Protein AF-A0A4S4N5H1-F1 (afdb_monomer)

Nearest PDB structures (foldseek):
  8h6j-assembly1_4B  TM=5.501E-01  e=6.937E-06  Homo sapiens
  8r0a-assembly1_J  TM=5.329E-01  e=1.730E-05  Homo sapiens
  8h6l-assembly1_4B  TM=4.792E-01  e=1.160E-05  Homo sapiens
  2pc6-assembly2_D  TM=4.370E-01  e=4.498E-01  Nitrosomonas europaea ATCC 19718
  2pc6-assembly1_A  TM=3.946E-01  e=5.042E-01  Nitrosomonas europaea ATCC 19718

Secondary structure (DSSP, 8-state):
---------SSS---------S----SS------HHHHHHHHHHHHHHHHHHHHHHHHHHHHHHHHHHHHHPPTTEEEEESS-SHHHHHHHHHHHHTTS--TTTTTT---SS-EEEEEEETT-SEEEEEEE-TTTTSTTHHHHHHH-GGGTEEEEETT--HHHHHHHHHHHHHHHHHSTT-SSHHHHHHHHHHHHHHHHHHHHHHHHGGGS-------------EEEEEEEES-B--HHHHHHHHHHHHHTT-EEEEE-BSSEEEEEEEEHHHHHHHHHHHHHS--SS-EEEEEEEPPTT-----TTTTTTTT--EEESSHHHHHHHHHHTT-THHHHTTTTT-S--

Sequence (347 aa):
MWKLSIGRLDDWTMVIGCDWPRTCSVAGGTINFSRSRVHAQMTALLSTFMSSLCADNITRQLEELTLLKCSLLHGEELSFIPPSNDSERWQTLLDAYPGEPSHSSHLGYPESAAKVQVKSSGIPLRFEVQIPSDYGAPGTVAAWSEEPAAMVAVRGDQISRADQERWQRVVRECAAEVVDSEYPVYELMSSLLLRLHEAETTLTSMTEQEDMSISSPNPAHSESIYHALLTSHHLVSPSKRRNLQSWSSQLSISGFAKVGYPGIIYCEGLQRNVEEFVANIKAMQWLALKVRFVEPLPSGGVVGGPAEDKDRKRWTEFEKVGEVVQEMKKLRRDNYVVEMGIGSAGT

Structure (mmCIF, N/CA/C/O backbone):
data_AF-A0A4S4N5H1-F1
#
_entry.id   AF-A0A4S4N5H1-F1
#
loop_
_atom_site.group_PDB
_atom_site.id
_atom_site.type_symbol
_atom_site.label_atom_id
_atom_site.label_alt_id
_atom_site.label_comp_id
_atom_site.label_asym_id
_atom_site.label_entity_id
_atom_site.label_seq_id
_atom_site.pdbx_PDB_ins_code
_atom_site.Cartn_x
_atom_site.Cartn_y
_atom_site.Cartn_z
_atom_site.occupancy
_atom_site.B_iso_or_equiv
_atom_site.auth_seq_id
_atom_site.auth_comp_id
_atom_site.auth_asym_id
_atom_site.auth_atom_id
_atom_site.pdbx_PDB_model_num
ATOM 1 N N . MET A 1 1 ? 8.761 17.825 -44.039 1.00 26.81 1 MET A N 1
ATOM 2 C CA . MET A 1 1 ? 7.665 16.865 -43.795 1.00 26.81 1 MET A CA 1
ATOM 3 C C . MET A 1 1 ? 8.254 15.480 -44.009 1.00 26.81 1 MET A C 1
ATOM 5 O O . MET A 1 1 ? 8.476 15.094 -45.146 1.00 26.81 1 MET A O 1
ATOM 9 N N . TRP A 1 2 ? 8.668 14.817 -42.930 1.00 29.52 2 TRP A N 1
ATOM 10 C CA . TRP A 1 2 ? 9.374 13.535 -42.991 1.00 29.52 2 TRP A CA 1
ATOM 11 C C . TRP A 1 2 ? 8.342 12.408 -42.899 1.00 29.52 2 TRP A C 1
ATOM 13 O O . TRP A 1 2 ? 7.541 12.401 -41.968 1.00 29.52 2 TRP A O 1
ATOM 23 N N . LYS A 1 3 ? 8.324 11.491 -43.871 1.00 22.91 3 LYS A N 1
ATOM 24 C CA . LYS A 1 3 ? 7.533 10.255 -43.801 1.00 22.91 3 LYS A CA 1
ATOM 25 C C . LYS A 1 3 ? 8.453 9.129 -43.338 1.00 22.91 3 LYS A C 1
ATOM 27 O O . LYS A 1 3 ? 9.332 8.718 -44.087 1.00 22.91 3 LYS A O 1
ATOM 32 N N . LEU A 1 4 ? 8.243 8.654 -42.113 1.00 27.06 4 LEU A N 1
ATOM 33 C CA . LEU A 1 4 ? 8.761 7.369 -41.656 1.00 27.06 4 LEU A CA 1
ATOM 34 C C . LEU A 1 4 ? 7.861 6.285 -42.262 1.00 27.06 4 LEU A C 1
ATOM 36 O O . LEU A 1 4 ? 6.651 6.313 -42.042 1.00 27.06 4 LEU A O 1
ATOM 40 N N . SER A 1 5 ? 8.424 5.363 -43.038 1.00 26.47 5 SER A N 1
ATOM 41 C CA . SER A 1 5 ? 7.694 4.185 -43.508 1.00 26.47 5 SER A CA 1
ATOM 42 C C . SER A 1 5 ? 8.293 2.962 -42.825 1.00 26.47 5 SER A C 1
ATOM 44 O O . SER A 1 5 ? 9.451 2.631 -43.060 1.00 26.47 5 SER A O 1
ATOM 46 N N . ILE A 1 6 ? 7.515 2.330 -41.948 1.00 31.45 6 ILE A N 1
ATOM 47 C CA . ILE A 1 6 ? 7.877 1.097 -41.242 1.00 31.45 6 ILE A CA 1
ATOM 48 C C . ILE A 1 6 ? 7.268 -0.060 -42.037 1.00 31.45 6 ILE A C 1
ATOM 50 O O . ILE A 1 6 ? 6.047 -0.176 -42.121 1.00 31.45 6 ILE A O 1
ATOM 54 N N . GLY A 1 7 ? 8.108 -0.886 -42.660 1.00 28.36 7 GLY A N 1
ATOM 55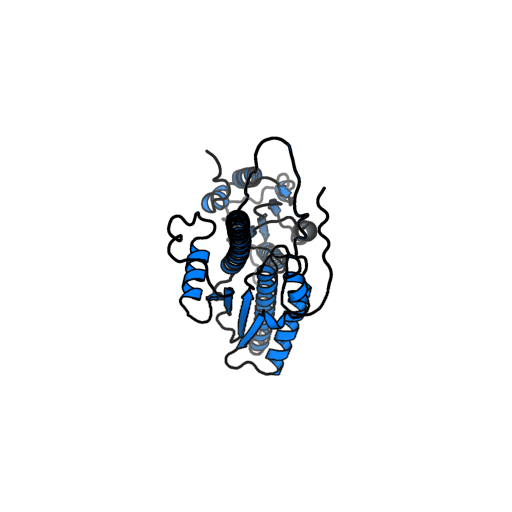 C CA . GLY A 1 7 ? 7.695 -2.152 -43.267 1.00 28.36 7 GLY A CA 1
ATOM 56 C C . GLY A 1 7 ? 7.979 -3.311 -42.313 1.00 28.36 7 GLY A C 1
ATOM 57 O O . GLY A 1 7 ? 9.076 -3.389 -41.769 1.00 28.36 7 GLY A O 1
ATOM 58 N N . ARG A 1 8 ? 6.999 -4.200 -42.106 1.00 36.50 8 ARG A N 1
ATOM 59 C CA . ARG A 1 8 ? 7.196 -5.493 -41.425 1.00 36.50 8 ARG A CA 1
ATOM 60 C C . ARG A 1 8 ? 7.968 -6.448 -42.329 1.00 36.50 8 ARG A C 1
ATOM 62 O O . ARG A 1 8 ? 7.564 -6.596 -43.479 1.00 36.50 8 ARG A O 1
ATOM 69 N N . LEU A 1 9 ? 8.952 -7.158 -41.775 1.00 34.09 9 LEU A N 1
ATOM 70 C CA . LEU A 1 9 ? 9.154 -8.591 -42.014 1.00 34.09 9 LEU A CA 1
ATOM 71 C C . LEU A 1 9 ? 10.178 -9.183 -41.041 1.00 34.09 9 LEU A C 1
ATOM 73 O O . LEU A 1 9 ? 11.047 -8.487 -40.521 1.00 34.09 9 LEU A O 1
ATOM 77 N N . ASP A 1 10 ? 9.968 -10.465 -40.786 1.00 33.88 10 ASP A N 1
ATOM 78 C CA . ASP A 1 10 ? 10.506 -11.288 -39.717 1.00 33.88 10 ASP A CA 1
ATOM 79 C C . ASP A 1 10 ? 11.988 -11.618 -39.932 1.00 33.88 10 ASP A C 1
ATOM 81 O O . ASP A 1 10 ? 12.341 -12.315 -40.874 1.00 33.88 10 ASP A O 1
ATOM 85 N N . ASP A 1 11 ? 12.843 -11.051 -39.087 1.00 30.20 11 ASP A N 1
ATOM 86 C CA . ASP A 1 11 ? 14.086 -11.611 -38.542 1.00 30.20 11 ASP A CA 1
ATOM 87 C C . ASP A 1 11 ? 14.906 -10.456 -37.958 1.00 30.20 11 ASP A C 1
ATOM 89 O O . ASP A 1 11 ? 14.942 -9.345 -38.488 1.00 30.20 11 ASP A O 1
ATOM 93 N N . TRP A 1 12 ? 15.536 -10.706 -36.814 1.00 34.03 12 TRP A N 1
ATOM 94 C CA . TRP A 1 12 ? 16.255 -9.729 -35.999 1.00 34.03 12 TRP A CA 1
ATOM 95 C C . TRP A 1 12 ? 17.441 -9.089 -36.744 1.00 34.03 12 TRP A C 1
ATOM 97 O O . TRP A 1 12 ? 18.588 -9.475 -36.564 1.00 34.03 12 TRP A O 1
ATOM 107 N N . THR A 1 13 ? 17.189 -8.082 -37.580 1.00 26.31 13 THR A N 1
ATOM 108 C CA . THR A 1 13 ? 18.160 -7.054 -37.989 1.00 26.31 13 THR A CA 1
ATOM 109 C C . THR A 1 13 ? 17.416 -5.794 -38.431 1.00 26.31 13 THR A C 1
ATOM 111 O O . THR A 1 13 ? 16.893 -5.695 -39.537 1.00 26.31 13 THR A O 1
ATOM 114 N N . MET A 1 14 ? 17.380 -4.782 -37.562 1.00 26.73 14 MET A N 1
ATOM 115 C CA . MET A 1 14 ? 16.849 -3.460 -37.895 1.00 26.73 14 MET A CA 1
ATOM 116 C C . MET A 1 14 ? 17.844 -2.729 -38.810 1.00 26.73 14 MET A C 1
ATOM 118 O O . MET A 1 14 ? 18.765 -2.055 -38.350 1.00 26.73 14 MET A O 1
ATOM 122 N N . VAL A 1 15 ? 17.683 -2.875 -40.127 1.00 30.06 15 VAL A N 1
ATOM 123 C CA . VAL A 1 15 ? 18.443 -2.098 -41.115 1.00 30.06 15 VAL A CA 1
ATOM 124 C C . VAL A 1 15 ? 17.741 -0.757 -41.326 1.00 30.06 15 VAL A C 1
ATOM 126 O O . VAL A 1 15 ? 16.734 -0.667 -42.024 1.00 30.06 15 VAL A O 1
ATOM 129 N N . ILE A 1 16 ? 18.282 0.313 -40.738 1.00 35.22 16 ILE A N 1
ATOM 130 C CA . ILE A 1 16 ? 17.863 1.685 -41.054 1.00 35.22 16 ILE A CA 1
ATOM 131 C C . ILE A 1 16 ? 18.466 2.060 -42.416 1.00 35.22 16 ILE A C 1
ATOM 133 O O . ILE A 1 16 ? 19.579 2.578 -42.512 1.00 35.22 16 ILE A O 1
ATOM 137 N N . GLY A 1 17 ? 17.742 1.752 -43.491 1.00 31.12 17 GLY A N 1
ATOM 138 C CA . GLY A 1 17 ? 18.077 2.188 -44.843 1.00 31.12 17 GLY A CA 1
ATOM 139 C C . GLY A 1 17 ? 17.635 3.631 -45.079 1.00 31.12 17 GLY A C 1
ATOM 140 O O . GLY A 1 17 ? 16.471 3.880 -45.376 1.00 31.12 17 GLY A O 1
ATOM 141 N N . CYS A 1 18 ? 18.555 4.590 -44.974 1.00 37.41 18 CYS A N 1
ATOM 142 C CA . CYS A 1 18 ? 18.341 5.935 -45.512 1.00 37.41 18 CYS A CA 1
ATOM 143 C C . CYS A 1 18 ? 18.775 5.949 -46.983 1.00 37.41 18 CYS A C 1
ATOM 145 O O . CYS A 1 18 ? 19.975 5.960 -47.267 1.00 37.41 18 CYS A O 1
ATOM 147 N N . ASP A 1 19 ? 17.817 5.967 -47.910 1.00 32.62 19 ASP A N 1
ATOM 148 C CA . ASP A 1 19 ? 18.096 6.239 -49.321 1.00 32.62 19 ASP A CA 1
ATOM 149 C C . ASP A 1 19 ? 18.471 7.720 -49.476 1.00 32.62 19 ASP A C 1
ATOM 151 O O . ASP A 1 19 ? 17.642 8.622 -49.350 1.00 32.62 19 ASP A O 1
ATOM 155 N N . TRP A 1 20 ? 19.761 7.983 -49.693 1.00 40.22 20 TRP A N 1
ATOM 156 C CA . TRP A 1 20 ? 20.267 9.329 -49.954 1.00 40.22 20 TRP A CA 1
ATOM 157 C C . TRP A 1 20 ? 20.252 9.599 -51.462 1.00 40.22 20 TRP A C 1
ATOM 159 O O . TRP A 1 20 ? 20.925 8.870 -52.200 1.00 40.22 20 TRP A O 1
ATOM 169 N N . PRO A 1 21 ? 19.615 10.679 -51.951 1.00 34.16 21 PRO A N 1
ATOM 170 C CA . PRO A 1 21 ? 19.911 11.165 -53.288 1.00 34.16 21 PRO A CA 1
ATOM 171 C C . PRO A 1 21 ? 21.370 11.639 -53.303 1.00 34.16 21 PRO A C 1
ATOM 173 O O . PRO A 1 21 ? 21.768 12.545 -52.566 1.00 34.16 21 PRO A O 1
ATOM 176 N N . ARG A 1 22 ? 22.207 10.992 -54.122 1.00 41.22 22 ARG A N 1
ATOM 177 C CA . ARG A 1 22 ? 23.564 11.475 -54.384 1.00 41.22 22 ARG A CA 1
ATOM 178 C C . ARG A 1 22 ? 23.432 12.814 -55.112 1.00 41.22 22 ARG A C 1
ATOM 180 O O . ARG A 1 22 ? 23.015 12.846 -56.261 1.00 41.22 22 ARG A O 1
ATOM 187 N N . THR A 1 23 ? 23.845 13.882 -54.432 1.00 38.09 23 THR A N 1
ATOM 188 C CA . THR A 1 23 ? 24.024 15.265 -54.914 1.00 38.09 23 THR A CA 1
ATOM 189 C C . THR A 1 23 ? 22.765 16.149 -54.966 1.00 38.09 23 THR A C 1
ATOM 191 O O . THR A 1 23 ? 21.950 16.069 -55.875 1.00 38.09 23 THR A O 1
ATOM 194 N N . CYS A 1 24 ? 22.668 17.078 -54.007 1.00 31.28 24 CYS A N 1
ATOM 195 C CA . CYS A 1 24 ? 22.018 18.376 -54.204 1.00 31.28 24 CYS A CA 1
ATOM 196 C C . CYS A 1 24 ? 23.134 19.397 -54.448 1.00 31.28 24 CYS A C 1
ATOM 198 O O . CYS A 1 24 ? 23.960 19.628 -53.564 1.00 31.28 24 CYS A O 1
ATOM 200 N N . SER A 1 25 ? 23.187 19.976 -55.646 1.00 30.48 25 SER A N 1
ATOM 201 C CA . SER A 1 25 ? 24.075 21.098 -55.947 1.00 30.48 25 SER A CA 1
ATOM 202 C C . SER A 1 25 ? 23.350 22.392 -55.581 1.00 30.48 25 SER A C 1
ATOM 204 O O . SER A 1 25 ? 22.385 22.771 -56.239 1.00 30.48 25 SER A O 1
ATOM 206 N N . VAL A 1 26 ? 23.789 23.048 -54.507 1.00 35.22 26 VAL A N 1
ATOM 207 C CA . VAL A 1 26 ? 23.473 24.456 -54.241 1.00 35.22 26 VAL A CA 1
ATOM 208 C C . VAL A 1 26 ? 24.749 25.238 -54.517 1.00 35.22 26 VAL A C 1
ATOM 210 O O . VAL A 1 26 ? 25.822 24.891 -54.022 1.00 35.22 26 VAL A O 1
ATOM 213 N N . ALA A 1 27 ? 24.638 26.249 -55.374 1.00 38.09 27 ALA A N 1
ATOM 214 C CA . ALA A 1 27 ? 25.744 27.102 -55.772 1.00 38.09 27 ALA A CA 1
ATOM 215 C C . ALA A 1 27 ? 26.371 27.781 -54.542 1.00 38.09 27 ALA A C 1
ATOM 217 O O . ALA A 1 27 ? 25.701 28.528 -53.834 1.00 38.09 27 ALA A O 1
ATOM 218 N N . GLY A 1 28 ? 27.664 27.527 -54.323 1.00 37.91 28 GLY A N 1
ATOM 219 C CA . GLY A 1 28 ? 28.474 28.196 -53.304 1.00 37.91 28 GLY A CA 1
ATOM 220 C C . GLY A 1 28 ? 28.726 27.362 -52.048 1.00 37.91 28 GLY A C 1
ATOM 221 O O . GLY A 1 28 ? 28.148 27.623 -51.001 1.00 37.91 28 GLY A O 1
ATOM 222 N N . GLY A 1 29 ? 29.656 26.406 -52.142 1.00 31.09 29 GLY A N 1
ATOM 223 C CA . GLY A 1 29 ? 30.256 25.729 -50.987 1.00 31.09 29 GLY A CA 1
ATOM 224 C C . GLY A 1 29 ? 29.924 24.241 -50.899 1.00 31.09 29 GLY A C 1
ATOM 225 O O . GLY A 1 29 ? 28.853 23.845 -50.448 1.00 31.09 29 GLY A O 1
ATOM 226 N N . THR A 1 30 ? 30.880 23.395 -51.277 1.00 30.98 30 THR A N 1
ATOM 227 C CA . THR A 1 30 ? 30.815 21.948 -51.043 1.00 30.98 30 THR A CA 1
ATOM 228 C C . THR A 1 30 ? 30.982 21.678 -49.545 1.00 30.98 30 THR A C 1
ATOM 230 O O . THR A 1 30 ? 32.103 21.568 -49.049 1.00 30.98 30 THR A O 1
ATOM 233 N N . ILE A 1 31 ? 29.882 21.584 -48.792 1.00 37.03 31 ILE A N 1
ATOM 234 C CA . ILE A 1 31 ? 29.928 21.093 -47.409 1.00 37.03 31 ILE A CA 1
ATOM 235 C C . ILE A 1 31 ? 30.023 19.566 -47.466 1.00 37.03 31 ILE A C 1
ATOM 237 O O . ILE A 1 31 ? 29.025 18.860 -47.604 1.00 37.03 31 ILE A O 1
ATOM 241 N N . ASN A 1 32 ? 31.247 19.047 -47.368 1.00 37.00 32 ASN A N 1
ATOM 242 C CA . ASN A 1 32 ? 31.494 17.621 -47.177 1.00 37.00 32 ASN A CA 1
ATOM 243 C C . ASN A 1 32 ? 31.031 17.209 -45.769 1.00 37.00 32 ASN A C 1
ATOM 245 O O . ASN A 1 32 ? 31.799 17.272 -44.809 1.00 37.00 32 ASN A O 1
ATOM 249 N N . PHE A 1 33 ? 29.783 16.762 -45.628 1.00 41.41 33 PHE A N 1
ATOM 250 C CA . PHE A 1 33 ? 29.386 15.991 -44.451 1.00 41.41 33 PHE A CA 1
ATOM 251 C C . PHE A 1 33 ? 30.031 14.608 -44.550 1.00 41.41 33 PHE A C 1
ATOM 253 O O . PHE A 1 33 ? 29.605 13.759 -45.334 1.00 41.41 33 PHE A O 1
ATOM 260 N N . SER A 1 34 ? 31.095 14.374 -43.776 1.00 46.66 34 SER A N 1
ATOM 261 C CA . SER A 1 34 ? 31.663 13.032 -43.677 1.00 46.66 34 SER A CA 1
ATOM 262 C C . SER A 1 34 ? 30.606 12.099 -43.077 1.00 46.66 34 SER A C 1
ATOM 264 O O . SER A 1 34 ? 30.017 12.391 -42.032 1.00 46.66 34 SER A O 1
ATOM 266 N N . ARG A 1 35 ? 30.369 10.948 -43.722 1.00 48.19 35 ARG A N 1
ATOM 267 C CA . ARG A 1 35 ? 29.487 9.887 -43.199 1.00 48.19 35 ARG A CA 1
ATOM 268 C C . ARG A 1 35 ? 29.805 9.537 -41.739 1.00 48.19 35 ARG A C 1
ATOM 270 O O . ARG A 1 35 ? 28.887 9.233 -40.987 1.00 48.19 35 ARG A O 1
ATOM 277 N N . SER A 1 36 ? 31.072 9.635 -41.321 1.00 49.94 36 SER A N 1
ATOM 278 C CA . SER A 1 36 ? 31.473 9.347 -39.939 1.00 49.94 36 SER A CA 1
ATOM 279 C C . SER A 1 36 ? 30.964 10.374 -38.926 1.00 49.94 36 SER A C 1
ATOM 281 O O . SER A 1 36 ? 30.644 9.991 -37.806 1.00 49.94 36 SER A O 1
ATOM 283 N N . ARG A 1 37 ? 30.829 11.656 -39.296 1.00 51.56 37 ARG A N 1
ATOM 284 C CA . ARG A 1 37 ? 30.378 12.710 -38.373 1.00 51.56 37 ARG A CA 1
ATOM 285 C C . ARG A 1 37 ? 28.862 12.666 -38.157 1.00 51.56 37 ARG A C 1
ATOM 287 O O . ARG A 1 37 ? 28.413 12.850 -37.032 1.00 51.56 37 ARG A O 1
ATOM 294 N N . VAL A 1 38 ? 28.093 12.342 -39.202 1.00 56.09 38 VAL A N 1
ATOM 295 C CA . VAL A 1 38 ? 26.639 12.104 -39.094 1.00 56.09 38 VAL A CA 1
ATOM 296 C C . VAL A 1 38 ? 26.353 10.815 -38.321 1.00 56.09 38 VAL A C 1
ATOM 298 O O . VAL A 1 38 ? 25.484 10.807 -37.455 1.00 56.09 38 VAL A O 1
ATOM 301 N N . HIS A 1 39 ? 27.123 9.747 -38.567 1.00 53.84 39 HIS A N 1
ATOM 302 C CA . HIS A 1 39 ? 26.991 8.502 -37.810 1.00 53.84 39 HIS A CA 1
ATOM 303 C C . HIS A 1 39 ? 27.333 8.701 -36.326 1.00 53.84 39 HIS A C 1
ATOM 305 O O . HIS A 1 39 ? 26.543 8.315 -35.477 1.00 53.84 39 HIS A O 1
ATOM 311 N N . ALA A 1 40 ? 28.430 9.397 -36.003 1.00 56.44 40 ALA A N 1
ATOM 312 C CA . ALA A 1 40 ? 28.797 9.704 -34.619 1.00 56.44 40 ALA A CA 1
ATOM 313 C C . ALA A 1 40 ? 27.745 10.565 -33.895 1.00 56.44 40 ALA A C 1
ATOM 315 O O . ALA A 1 40 ? 27.456 10.314 -32.728 1.00 56.44 40 ALA A O 1
ATOM 316 N N . GLN A 1 41 ? 27.137 11.545 -34.577 1.00 57.50 41 GLN A N 1
ATOM 317 C CA . GLN A 1 41 ? 26.049 12.346 -34.003 1.00 57.50 41 GLN A CA 1
ATOM 318 C C . GLN A 1 41 ? 24.766 11.534 -33.797 1.00 57.50 41 GLN A C 1
ATOM 320 O O . GLN A 1 41 ? 24.143 11.673 -32.749 1.00 57.50 41 GLN A O 1
ATOM 325 N N . MET A 1 42 ? 24.384 10.660 -34.737 1.00 61.44 42 MET A N 1
ATOM 326 C CA . MET A 1 42 ? 23.245 9.753 -34.536 1.00 61.44 42 MET A CA 1
ATOM 327 C C . MET A 1 42 ? 23.496 8.773 -33.390 1.00 61.44 42 MET A C 1
ATOM 329 O O . MET A 1 42 ? 22.609 8.587 -32.568 1.00 61.44 42 MET A O 1
ATOM 333 N N . THR A 1 43 ? 24.694 8.191 -33.288 1.00 61.62 43 THR A N 1
ATOM 334 C CA . THR A 1 43 ? 25.054 7.292 -32.182 1.00 61.62 43 THR A CA 1
ATOM 335 C C . THR A 1 43 ? 25.024 8.019 -30.838 1.00 61.62 43 THR A C 1
ATOM 337 O O . THR A 1 43 ? 24.490 7.480 -29.874 1.00 61.62 43 THR A O 1
ATOM 340 N N . ALA A 1 44 ? 25.525 9.257 -30.768 1.00 58.88 44 ALA A N 1
ATOM 341 C CA . ALA A 1 44 ? 25.468 10.064 -29.551 1.00 58.88 44 ALA A CA 1
ATOM 342 C C . ALA A 1 44 ? 24.022 10.410 -29.155 1.00 58.88 44 ALA A C 1
ATOM 344 O O . ALA A 1 44 ? 23.652 10.231 -28.001 1.00 58.88 44 ALA A O 1
ATOM 345 N N . LEU A 1 45 ? 23.184 10.832 -30.109 1.00 57.62 45 LEU A N 1
ATOM 346 C CA . LEU A 1 45 ? 21.774 11.146 -29.854 1.00 57.62 45 LEU A CA 1
ATOM 347 C C . LEU A 1 45 ? 20.968 9.908 -29.439 1.00 57.62 45 LEU A C 1
ATOM 349 O O . LEU A 1 45 ? 20.166 9.996 -28.514 1.00 57.62 45 LEU A O 1
ATOM 353 N N . LEU A 1 46 ? 21.204 8.757 -30.077 1.00 58.62 46 LEU A N 1
ATOM 354 C CA . LEU A 1 46 ? 20.590 7.483 -29.692 1.00 58.62 46 LEU A CA 1
ATOM 355 C C . LEU A 1 46 ? 21.052 7.041 -28.301 1.00 58.62 46 LEU A C 1
ATOM 357 O O . LEU A 1 46 ? 20.225 6.605 -27.511 1.00 58.62 46 LEU A O 1
ATOM 361 N N . SER A 1 47 ? 22.337 7.208 -27.975 1.00 62.78 47 SER A N 1
ATOM 362 C CA . SER A 1 47 ? 22.865 6.918 -26.639 1.00 62.78 47 SER A CA 1
ATOM 363 C C . SER A 1 47 ? 22.217 7.803 -25.577 1.00 62.78 47 SER A C 1
ATOM 365 O O . SER A 1 47 ? 21.763 7.283 -24.568 1.00 62.78 47 SER A O 1
ATOM 367 N N . THR A 1 48 ? 22.129 9.118 -25.796 1.00 59.59 48 THR A N 1
ATOM 368 C CA . THR A 1 48 ? 21.498 10.044 -24.843 1.00 59.59 48 THR A CA 1
ATOM 369 C C . THR A 1 48 ? 20.008 9.757 -24.679 1.00 59.59 48 THR A C 1
ATOM 371 O O . THR A 1 48 ? 19.515 9.723 -23.556 1.00 59.59 48 THR A O 1
ATOM 374 N N . PHE A 1 49 ? 19.296 9.502 -25.780 1.00 59.75 49 PHE A N 1
ATOM 375 C CA . PHE A 1 49 ? 17.881 9.137 -25.743 1.00 59.75 49 PHE A CA 1
ATOM 376 C C . PHE A 1 49 ? 17.655 7.820 -24.986 1.00 59.75 49 PHE A C 1
ATOM 378 O O . PHE A 1 49 ? 16.759 7.735 -24.151 1.00 59.75 49 PHE A O 1
ATOM 385 N N . MET A 1 50 ? 18.507 6.817 -25.212 1.00 60.59 50 MET A N 1
ATOM 386 C CA . MET A 1 50 ? 18.416 5.529 -24.525 1.00 60.59 50 MET A CA 1
ATOM 387 C C . MET A 1 50 ? 18.774 5.618 -23.042 1.00 60.59 50 MET A C 1
ATOM 389 O O . MET A 1 50 ? 18.121 4.977 -22.224 1.00 60.59 50 MET A O 1
ATOM 393 N N . SER A 1 51 ? 19.752 6.450 -22.677 1.00 64.12 51 SER A N 1
ATOM 394 C CA . SER A 1 51 ? 20.062 6.746 -21.276 1.00 64.12 51 SER A CA 1
ATOM 395 C C . SER A 1 51 ? 18.916 7.477 -20.572 1.00 64.12 51 SER A C 1
ATOM 397 O O . SER A 1 51 ? 18.629 7.152 -19.427 1.00 64.12 51 SER A O 1
ATOM 399 N N . SER A 1 52 ? 18.235 8.409 -21.250 1.00 64.44 52 SER A N 1
ATOM 400 C CA . SER A 1 52 ? 17.055 9.100 -20.706 1.00 64.44 52 SER A CA 1
ATOM 401 C C . SER A 1 52 ? 15.901 8.131 -20.457 1.00 64.44 52 SER A C 1
ATOM 403 O O . SER A 1 52 ? 15.347 8.118 -19.367 1.00 64.44 52 SER A O 1
ATOM 405 N N . LEU A 1 53 ? 15.588 7.267 -21.428 1.00 65.62 53 LEU A N 1
ATOM 406 C CA . LEU A 1 53 ? 14.516 6.279 -21.280 1.00 65.62 53 LEU A CA 1
ATOM 407 C C . LEU A 1 53 ? 14.820 5.269 -20.159 1.00 65.62 53 LEU A C 1
ATOM 409 O O . LEU A 1 53 ? 13.935 4.890 -19.401 1.00 65.62 53 LEU A O 1
ATOM 413 N N . CYS A 1 54 ? 16.086 4.867 -20.019 1.00 68.81 54 CYS A N 1
ATOM 414 C CA . CYS A 1 54 ? 16.539 4.017 -18.918 1.00 68.81 54 CYS A CA 1
ATOM 415 C C . CYS A 1 54 ? 16.373 4.708 -17.550 1.00 68.81 54 CYS A C 1
ATOM 417 O O . CYS A 1 54 ? 15.896 4.087 -16.601 1.00 68.81 54 CYS A O 1
ATOM 419 N N . ALA A 1 55 ? 16.710 6.001 -17.464 1.00 72.12 55 ALA A N 1
ATOM 420 C CA . ALA A 1 55 ? 16.553 6.807 -16.253 1.00 72.12 55 ALA A CA 1
ATOM 421 C C . ALA A 1 55 ? 15.075 7.009 -15.856 1.00 72.12 55 ALA A C 1
ATOM 423 O O . ALA A 1 55 ? 14.742 6.988 -14.668 1.00 72.12 55 ALA A O 1
ATOM 424 N N . ASP A 1 56 ? 14.177 7.148 -16.830 1.00 78.56 56 ASP A N 1
ATOM 425 C CA . ASP A 1 56 ? 12.738 7.256 -16.571 1.00 78.56 56 ASP A CA 1
ATOM 426 C C . ASP A 1 56 ? 12.161 5.914 -16.090 1.00 78.56 56 ASP A C 1
ATOM 428 O O . ASP A 1 56 ? 11.440 5.862 -15.091 1.00 78.56 56 ASP A O 1
ATOM 432 N N . ASN A 1 57 ? 12.545 4.805 -16.732 1.00 84.50 57 ASN A N 1
ATOM 433 C CA . ASN A 1 57 ? 12.101 3.467 -16.338 1.00 84.50 57 ASN A CA 1
ATOM 434 C C . ASN A 1 57 ? 12.563 3.109 -14.922 1.00 84.50 57 ASN A C 1
ATOM 436 O O . ASN A 1 57 ? 11.766 2.614 -14.125 1.00 84.50 57 ASN A O 1
ATOM 440 N N . ILE A 1 58 ? 13.828 3.376 -14.575 1.00 86.88 58 ILE A N 1
ATOM 441 C CA . ILE A 1 58 ? 14.323 3.078 -13.227 1.00 86.88 58 ILE A CA 1
ATOM 442 C C . ILE A 1 58 ? 13.637 3.942 -12.170 1.00 86.88 58 ILE A C 1
ATOM 444 O O . ILE A 1 58 ? 13.316 3.434 -11.101 1.00 86.88 58 ILE A O 1
ATOM 448 N N . THR A 1 59 ? 13.341 5.209 -12.474 1.00 87.12 59 THR A N 1
ATOM 449 C CA . THR A 1 59 ? 12.569 6.080 -11.575 1.00 87.12 59 THR A CA 1
ATOM 450 C C . THR A 1 59 ? 11.208 5.463 -11.256 1.00 87.12 59 THR A C 1
ATOM 452 O O . THR A 1 59 ? 10.855 5.369 -10.083 1.00 87.12 59 THR A O 1
ATOM 455 N N . ARG A 1 60 ? 10.486 4.959 -12.2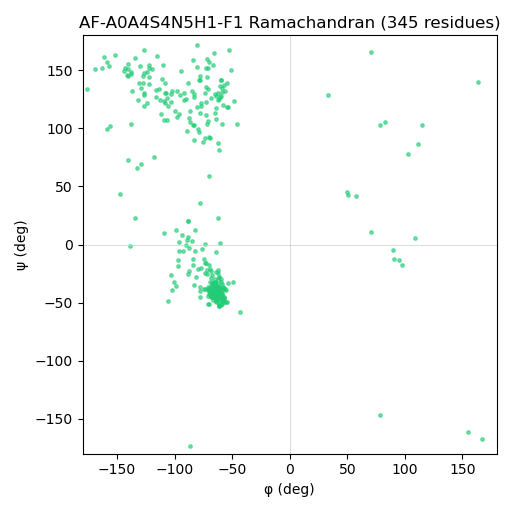67 1.00 87.50 60 ARG A N 1
ATOM 456 C CA . ARG A 1 60 ? 9.191 4.280 -12.065 1.00 87.50 60 ARG A CA 1
ATOM 457 C C . ARG A 1 60 ? 9.313 2.986 -11.259 1.00 87.50 60 ARG A C 1
ATOM 459 O O . ARG A 1 60 ? 8.471 2.706 -10.412 1.00 87.50 60 ARG A O 1
ATOM 466 N N . GLN A 1 61 ? 10.365 2.200 -11.496 1.00 91.19 61 GLN A N 1
ATOM 467 C CA . GLN A 1 61 ? 10.633 0.987 -10.712 1.00 91.19 61 GLN A CA 1
ATOM 468 C C . GLN A 1 61 ? 10.902 1.320 -9.241 1.00 91.19 61 GLN A C 1
ATOM 470 O O . GLN A 1 61 ? 10.343 0.677 -8.355 1.00 91.19 61 GLN A O 1
ATOM 475 N N . LEU A 1 62 ? 11.736 2.331 -8.977 1.00 91.75 62 LEU A N 1
ATOM 476 C CA . LEU A 1 62 ? 12.051 2.783 -7.622 1.00 91.75 62 LEU A CA 1
ATOM 477 C C . LEU A 1 62 ? 10.815 3.331 -6.915 1.00 91.75 62 LEU A C 1
ATOM 479 O O . LEU A 1 62 ? 10.590 2.980 -5.763 1.00 91.75 62 LEU A O 1
ATOM 483 N N . GLU A 1 63 ? 9.990 4.115 -7.608 1.00 90.31 63 GLU A N 1
ATOM 484 C CA . GLU A 1 63 ? 8.740 4.642 -7.065 1.00 90.31 63 GLU A CA 1
ATOM 485 C C . GLU A 1 63 ? 7.835 3.516 -6.545 1.00 90.31 63 GLU A C 1
ATOM 487 O O . GLU A 1 63 ? 7.413 3.545 -5.388 1.00 90.31 63 GLU A O 1
ATOM 492 N N . GLU A 1 64 ? 7.610 2.461 -7.332 1.00 91.00 64 GLU A N 1
ATOM 493 C CA . GLU A 1 64 ? 6.773 1.340 -6.889 1.00 91.00 64 GLU A CA 1
ATOM 494 C C . GLU A 1 64 ? 7.400 0.468 -5.821 1.00 91.00 64 GLU A C 1
ATOM 496 O O . GLU A 1 64 ? 6.710 0.051 -4.889 1.00 91.00 64 GLU A O 1
ATOM 501 N N . LEU A 1 65 ? 8.704 0.220 -5.907 1.00 92.88 65 LEU A N 1
ATOM 502 C CA . LEU A 1 65 ? 9.421 -0.473 -4.845 1.00 92.88 65 LEU A CA 1
ATOM 503 C C . LEU A 1 65 ? 9.352 0.321 -3.531 1.00 92.88 65 LEU A C 1
ATOM 505 O O . LEU A 1 65 ? 9.202 -0.279 -2.466 1.00 92.88 65 LEU A O 1
ATOM 509 N N . THR A 1 66 ? 9.391 1.656 -3.584 1.00 91.69 66 THR A N 1
ATOM 510 C CA . THR A 1 66 ? 9.217 2.526 -2.415 1.00 91.69 66 THR A CA 1
ATOM 511 C C . THR A 1 66 ? 7.791 2.460 -1.885 1.00 91.69 66 THR A C 1
ATOM 513 O O . THR A 1 66 ? 7.614 2.324 -0.671 1.00 91.69 66 THR A O 1
ATOM 516 N N . LEU A 1 67 ? 6.777 2.520 -2.755 1.00 86.75 67 LEU A N 1
ATOM 517 C CA . LEU A 1 67 ? 5.374 2.372 -2.359 1.00 86.75 67 LEU A CA 1
ATOM 518 C C . LEU A 1 67 ? 5.142 1.021 -1.676 1.00 86.75 67 LEU A C 1
ATOM 520 O O . LEU A 1 67 ? 4.562 0.974 -0.588 1.00 86.75 67 LEU A O 1
ATOM 524 N N . LEU A 1 68 ? 5.669 -0.055 -2.265 1.00 89.62 68 LEU A N 1
ATOM 525 C CA . LEU A 1 68 ? 5.58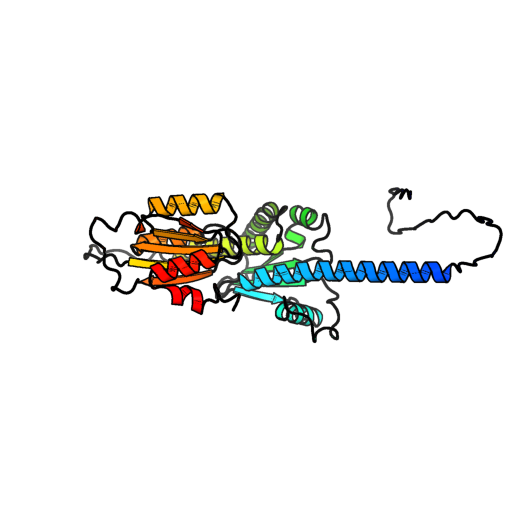0 -1.404 -1.722 1.00 89.62 68 LEU A CA 1
ATOM 526 C C . LEU A 1 68 ? 6.262 -1.476 -0.356 1.00 89.62 68 LEU A C 1
ATOM 528 O O . LEU A 1 68 ? 5.604 -1.819 0.624 1.00 89.62 68 LEU A O 1
ATOM 532 N N . LYS A 1 69 ? 7.526 -1.043 -0.253 1.00 87.81 69 LYS A N 1
ATOM 533 C CA . LYS A 1 69 ? 8.289 -1.010 1.007 1.00 87.81 69 LYS A CA 1
ATOM 534 C C . LYS A 1 69 ? 7.577 -0.208 2.103 1.00 87.81 69 LYS A C 1
ATOM 536 O O . LYS A 1 69 ? 7.589 -0.613 3.260 1.00 87.81 69 LYS A O 1
ATOM 541 N N . CYS A 1 70 ? 6.931 0.907 1.759 1.00 83.19 70 CYS A N 1
ATOM 542 C CA . CYS A 1 70 ? 6.191 1.742 2.713 1.00 83.19 70 CYS A CA 1
ATOM 543 C C . CYS A 1 70 ? 4.854 1.145 3.178 1.00 83.19 70 CYS A C 1
ATOM 545 O O . CYS A 1 70 ? 4.283 1.655 4.148 1.00 83.19 70 CYS A O 1
ATOM 547 N N . SER A 1 71 ? 4.334 0.144 2.465 1.00 81.94 71 SER A N 1
ATOM 548 C CA . SER A 1 71 ? 3.040 -0.493 2.741 1.00 81.94 71 SER A CA 1
ATOM 549 C C . SER A 1 71 ? 3.124 -1.788 3.541 1.00 81.94 71 SER A C 1
ATOM 551 O O . SER A 1 71 ? 2.095 -2.231 4.044 1.00 81.94 71 SER A O 1
ATOM 553 N N . LEU A 1 72 ? 4.325 -2.357 3.676 1.00 83.31 72 LEU A N 1
ATOM 554 C CA . LEU A 1 72 ? 4.550 -3.592 4.421 1.00 83.31 72 LEU A CA 1
ATOM 555 C C . LEU A 1 72 ? 4.147 -3.433 5.892 1.00 83.31 72 LEU A C 1
ATOM 557 O O . LEU A 1 72 ? 4.456 -2.425 6.539 1.00 83.31 72 LEU A O 1
ATOM 561 N N . LEU A 1 73 ? 3.454 -4.440 6.413 1.00 80.56 73 LEU A N 1
ATOM 562 C CA . LEU A 1 73 ? 3.033 -4.546 7.804 1.00 80.56 73 LEU A CA 1
ATOM 563 C C . LEU A 1 73 ? 4.173 -5.047 8.703 1.00 80.56 73 LEU A C 1
ATOM 565 O O . LEU A 1 73 ? 5.236 -5.474 8.254 1.00 80.56 73 LEU A O 1
ATOM 569 N N . HIS A 1 74 ? 3.949 -5.008 10.018 1.00 75.00 74 HIS A N 1
ATOM 570 C CA . HIS A 1 74 ? 4.889 -5.581 10.979 1.00 75.00 74 HIS A CA 1
ATOM 571 C C . HIS A 1 74 ? 5.026 -7.087 10.737 1.00 75.00 74 HIS A C 1
ATOM 573 O O . HIS A 1 74 ? 4.029 -7.801 10.747 1.00 75.00 74 HIS A O 1
ATOM 579 N N . GLY A 1 75 ? 6.261 -7.552 10.546 1.00 79.12 75 GLY A N 1
ATOM 580 C CA . GLY A 1 75 ? 6.546 -8.946 10.203 1.00 79.12 75 GLY A CA 1
ATOM 581 C C . GLY A 1 75 ? 6.689 -9.196 8.703 1.00 79.12 75 GLY A C 1
ATOM 582 O O . GLY A 1 75 ? 7.234 -10.229 8.322 1.00 79.12 75 GLY A O 1
ATOM 583 N N . GLU A 1 76 ? 6.290 -8.253 7.850 1.00 87.94 76 GLU A N 1
ATOM 584 C CA . GLU A 1 76 ? 6.551 -8.324 6.417 1.00 87.94 76 GLU A CA 1
ATOM 585 C C . GLU A 1 76 ? 7.897 -7.689 6.066 1.00 87.94 76 GLU A C 1
ATOM 587 O O . GLU A 1 76 ? 8.272 -6.634 6.579 1.00 87.94 76 GLU A O 1
ATOM 592 N N . GLU A 1 77 ? 8.638 -8.330 5.168 1.00 91.38 77 GLU A N 1
ATOM 593 C CA . GLU A 1 77 ? 9.964 -7.879 4.760 1.00 91.38 77 GLU A CA 1
ATOM 594 C C . GLU A 1 77 ? 10.119 -7.992 3.245 1.00 91.38 77 GLU A C 1
ATOM 596 O O . GLU A 1 77 ? 9.831 -9.039 2.657 1.00 91.38 77 GLU A O 1
ATOM 601 N N . LEU A 1 78 ? 10.619 -6.918 2.630 1.00 94.25 78 LEU A N 1
ATOM 602 C CA . LEU A 1 78 ? 11.058 -6.886 1.240 1.00 94.25 78 LEU A CA 1
ATOM 603 C C . LEU A 1 78 ? 12.582 -6.948 1.187 1.00 94.25 78 LEU A C 1
ATOM 605 O O . LEU A 1 78 ? 13.265 -6.190 1.871 1.00 94.25 78 LEU A O 1
ATOM 609 N N . SER A 1 79 ? 13.103 -7.830 0.338 1.00 94.88 79 SER A N 1
ATOM 610 C CA . SER A 1 79 ? 14.541 -8.004 0.113 1.00 94.88 79 SER A CA 1
ATOM 611 C C . SER A 1 79 ? 14.831 -8.273 -1.361 1.00 94.88 79 SER A C 1
ATOM 613 O O . SER A 1 79 ? 14.032 -8.909 -2.047 1.00 94.88 79 SER A O 1
ATOM 615 N N . PHE A 1 80 ? 15.963 -7.794 -1.873 1.00 95.62 80 PHE A N 1
ATOM 616 C CA . PHE A 1 80 ? 16.388 -8.095 -3.241 1.00 95.62 80 PHE A CA 1
ATOM 617 C C . PHE A 1 80 ? 17.002 -9.495 -3.341 1.00 95.62 80 PHE A C 1
ATOM 619 O O . PHE A 1 80 ? 17.735 -9.930 -2.452 1.00 95.62 80 PHE A O 1
ATOM 626 N N . ILE A 1 81 ? 16.716 -10.199 -4.440 1.00 93.50 81 ILE A N 1
ATOM 627 C CA . ILE A 1 81 ? 17.180 -11.569 -4.674 1.00 93.50 81 ILE A CA 1
ATOM 628 C C . ILE A 1 81 ? 17.665 -11.781 -6.123 1.00 93.50 81 ILE A C 1
ATOM 630 O O . ILE A 1 81 ? 17.069 -11.248 -7.053 1.00 93.50 81 ILE A O 1
ATOM 634 N N . PRO A 1 82 ? 18.675 -12.637 -6.359 1.0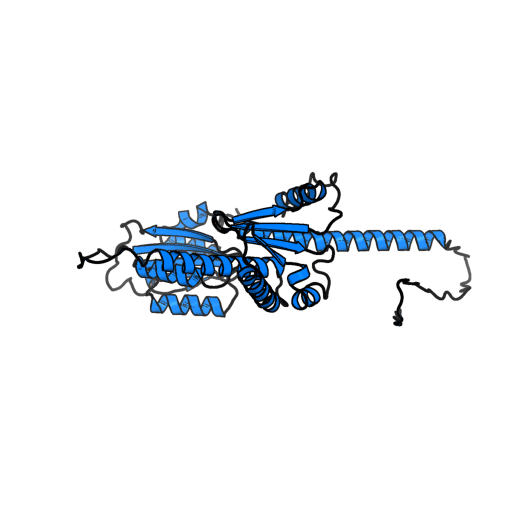0 91.06 82 PRO A N 1
ATOM 635 C CA . PRO A 1 82 ? 19.575 -13.199 -5.358 1.00 91.06 82 PRO A CA 1
ATOM 636 C C . PRO A 1 82 ? 20.554 -12.134 -4.823 1.00 91.06 82 PRO A C 1
ATOM 638 O O . PRO A 1 82 ? 20.816 -11.146 -5.519 1.00 91.06 82 PRO A O 1
ATOM 641 N N . PRO A 1 83 ? 21.146 -12.353 -3.633 1.00 89.56 83 PRO A N 1
ATOM 642 C CA . PRO A 1 83 ? 22.221 -11.507 -3.128 1.00 89.56 83 PRO A CA 1
ATOM 643 C C . PRO A 1 83 ? 23.359 -11.433 -4.150 1.00 89.56 83 PRO A C 1
ATOM 645 O O . PRO A 1 83 ? 23.933 -12.445 -4.553 1.00 89.56 83 PRO A O 1
ATOM 648 N N . SER A 1 84 ? 23.625 -10.226 -4.623 1.00 91.12 84 SER A N 1
ATOM 649 C CA . SER A 1 84 ? 24.557 -9.905 -5.700 1.00 91.12 84 SER A CA 1
ATOM 650 C C . SER A 1 84 ? 24.929 -8.423 -5.647 1.00 91.12 84 SER A C 1
ATOM 652 O O . SER A 1 84 ? 24.181 -7.610 -5.101 1.00 91.12 84 SER A O 1
ATOM 654 N N . ASN A 1 85 ? 26.032 -8.043 -6.294 1.00 88.25 85 ASN A N 1
ATOM 655 C CA . ASN A 1 85 ? 26.407 -6.629 -6.427 1.00 88.25 85 ASN A CA 1
ATOM 656 C C . ASN A 1 85 ? 25.268 -5.788 -7.029 1.00 88.25 85 ASN A C 1
ATOM 658 O O . ASN A 1 85 ? 25.093 -4.628 -6.671 1.00 88.25 85 ASN A O 1
ATOM 662 N N . ASP A 1 86 ? 24.474 -6.372 -7.930 1.00 89.50 86 ASP A N 1
ATOM 663 C CA . ASP A 1 86 ? 23.358 -5.674 -8.562 1.00 89.50 86 ASP A CA 1
ATOM 664 C C . ASP A 1 86 ? 22.179 -5.477 -7.598 1.00 89.50 86 ASP A C 1
ATOM 666 O O . ASP A 1 86 ? 21.592 -4.399 -7.549 1.00 89.50 86 ASP A O 1
ATOM 670 N N . SER A 1 87 ? 21.893 -6.469 -6.747 1.00 91.88 87 SER A N 1
ATOM 671 C CA . SER A 1 87 ? 20.904 -6.326 -5.671 1.00 91.88 87 SER A CA 1
ATOM 672 C C . SER A 1 87 ? 21.294 -5.253 -4.643 1.00 91.88 87 SER A C 1
ATOM 674 O O . SER A 1 87 ? 20.432 -4.517 -4.170 1.00 91.88 87 SER A O 1
ATOM 676 N N . GLU A 1 88 ? 22.590 -5.099 -4.344 1.00 90.25 88 GLU A N 1
ATOM 677 C CA . GLU A 1 88 ? 23.091 -4.045 -3.449 1.00 90.25 88 GLU A CA 1
ATOM 678 C C . GLU A 1 88 ? 22.957 -2.651 -4.078 1.00 90.25 88 GLU A C 1
ATOM 680 O O . GLU A 1 88 ? 22.598 -1.688 -3.394 1.00 90.25 88 GLU A O 1
ATOM 685 N N . ARG A 1 89 ? 23.185 -2.535 -5.395 1.00 90.31 89 ARG A N 1
ATOM 686 C CA . ARG A 1 89 ? 22.931 -1.296 -6.150 1.00 90.31 89 ARG A CA 1
ATOM 687 C C . ARG A 1 89 ? 21.455 -0.924 -6.113 1.00 90.31 89 ARG A C 1
ATOM 689 O O . ARG A 1 89 ? 21.134 0.220 -5.799 1.00 90.31 89 ARG A O 1
ATOM 696 N N . TRP A 1 90 ? 20.568 -1.883 -6.378 1.00 92.56 90 TRP A N 1
ATOM 697 C CA . TRP A 1 90 ? 19.124 -1.680 -6.279 1.00 92.56 90 TRP A CA 1
ATOM 698 C C . TRP A 1 90 ? 18.697 -1.218 -4.882 1.00 92.56 90 TRP A C 1
ATOM 700 O O . TRP A 1 90 ? 17.964 -0.238 -4.765 1.00 92.56 90 TRP A O 1
ATOM 710 N N . GLN A 1 91 ? 19.203 -1.863 -3.827 1.00 93.06 91 GLN A N 1
ATOM 711 C CA . GLN A 1 91 ? 18.926 -1.474 -2.444 1.00 93.06 91 GLN A CA 1
ATOM 712 C C . GLN A 1 91 ? 19.403 -0.046 -2.145 1.00 93.06 91 GLN A C 1
ATOM 714 O O . GLN A 1 91 ? 18.647 0.757 -1.604 1.00 93.06 91 GLN A O 1
ATOM 719 N N . THR A 1 92 ? 20.622 0.298 -2.568 1.00 90.50 92 THR A N 1
ATOM 720 C CA . THR A 1 92 ? 21.198 1.640 -2.384 1.00 90.50 92 THR A CA 1
ATOM 721 C C . THR A 1 92 ? 20.366 2.715 -3.086 1.00 90.50 92 THR A C 1
ATOM 723 O O . THR A 1 92 ? 20.135 3.786 -2.527 1.00 90.50 92 THR A O 1
ATOM 726 N N . LEU A 1 93 ? 19.897 2.439 -4.307 1.00 90.12 93 LEU A N 1
ATOM 727 C CA . LEU A 1 93 ? 19.028 3.351 -5.052 1.00 90.12 93 LEU A CA 1
ATOM 728 C C . LEU A 1 93 ? 17.658 3.505 -4.386 1.00 90.12 93 LEU A C 1
ATOM 730 O O . LEU A 1 93 ? 17.159 4.624 -4.277 1.00 90.12 93 LEU A O 1
ATOM 734 N N . LEU A 1 94 ? 17.076 2.405 -3.904 1.00 91.06 94 LEU A N 1
ATOM 735 C CA . LEU A 1 94 ? 15.788 2.416 -3.216 1.00 91.06 94 LEU A CA 1
ATOM 736 C C . LEU A 1 94 ? 15.837 3.210 -1.905 1.00 91.06 94 LEU A C 1
ATOM 738 O O . LEU A 1 94 ? 14.892 3.929 -1.590 1.00 91.06 94 LEU A O 1
ATOM 742 N N . ASP A 1 95 ? 16.931 3.102 -1.150 1.00 88.44 95 ASP A N 1
ATOM 743 C CA . ASP A 1 95 ? 17.114 3.830 0.110 1.00 88.44 95 ASP A CA 1
ATOM 744 C C . ASP A 1 95 ? 17.390 5.328 -0.095 1.00 88.44 95 ASP A C 1
ATOM 746 O O . ASP A 1 95 ? 17.102 6.133 0.790 1.00 88.44 95 ASP A O 1
ATOM 750 N N . ALA A 1 96 ? 17.921 5.714 -1.259 1.00 86.00 96 ALA A N 1
ATOM 751 C CA . ALA A 1 96 ? 18.175 7.109 -1.609 1.00 86.00 96 ALA A CA 1
ATOM 752 C C . ALA A 1 96 ? 16.941 7.842 -2.179 1.00 86.00 96 ALA A C 1
ATOM 754 O O . ALA A 1 96 ? 16.923 9.073 -2.197 1.00 86.00 96 ALA A O 1
ATOM 755 N N . TYR A 1 97 ? 15.909 7.126 -2.638 1.00 84.75 97 TYR A N 1
ATOM 756 C CA . TYR A 1 97 ? 14.708 7.697 -3.265 1.00 84.75 97 TYR A CA 1
ATOM 757 C C . TYR A 1 97 ? 13.714 8.280 -2.227 1.00 84.75 97 TYR A C 1
ATOM 759 O O . TYR A 1 97 ? 13.526 7.673 -1.170 1.00 84.75 97 TYR A O 1
ATOM 767 N N . PRO A 1 98 ? 13.029 9.425 -2.479 1.00 71.88 98 PRO A N 1
ATOM 768 C CA . PRO A 1 98 ? 13.022 10.261 -3.692 1.00 71.88 98 PRO A CA 1
ATOM 769 C C . PRO A 1 98 ? 14.111 11.356 -3.720 1.00 71.88 98 PRO A C 1
ATOM 771 O O . PRO A 1 98 ? 13.963 12.357 -4.418 1.00 71.88 98 PRO A O 1
ATOM 774 N N . GLY A 1 99 ? 15.175 11.227 -2.924 1.00 68.44 99 GLY A N 1
ATOM 775 C CA . GLY A 1 99 ? 16.230 12.233 -2.818 1.00 68.44 99 GLY A CA 1
ATOM 776 C C . GLY A 1 99 ? 17.107 12.354 -4.069 1.00 68.44 99 GLY A C 1
ATOM 777 O O . GLY A 1 99 ? 17.238 11.424 -4.863 1.00 68.44 99 GLY A O 1
ATOM 778 N N . GLU A 1 100 ? 17.746 13.518 -4.223 1.00 51.66 100 GLU A N 1
ATOM 779 C CA . GLU A 1 100 ? 18.776 13.731 -5.242 1.00 51.66 100 GLU A CA 1
ATOM 780 C C . GLU A 1 100 ? 19.937 12.748 -5.004 1.00 51.66 100 GLU A C 1
ATOM 782 O O . GLU A 1 100 ? 20.491 12.732 -3.895 1.00 51.66 100 GLU A O 1
ATOM 787 N N . PRO A 1 101 ? 20.352 11.970 -6.021 1.00 51.62 101 PRO A N 1
ATOM 788 C CA . PRO A 1 101 ? 21.473 11.037 -5.959 1.00 51.62 101 PRO A CA 1
ATOM 789 C C . PRO A 1 101 ? 22.811 11.791 -5.879 1.00 51.62 101 PRO A C 1
ATOM 791 O O . PRO A 1 101 ? 23.688 11.655 -6.725 1.00 51.62 101 PRO A O 1
ATOM 794 N N . SER A 1 102 ? 23.003 12.617 -4.854 1.00 44.16 102 SER A N 1
ATOM 795 C CA . SER A 1 102 ? 24.168 13.496 -4.715 1.00 44.16 102 SER A CA 1
ATOM 796 C C . SER A 1 102 ? 25.453 12.743 -4.330 1.00 44.16 102 SER A C 1
ATOM 798 O O . SER A 1 102 ? 26.523 13.346 -4.283 1.00 44.16 102 SER A O 1
ATOM 800 N N . HIS A 1 103 ? 25.390 11.411 -4.178 1.00 44.31 103 HIS A N 1
ATOM 801 C CA . HIS A 1 103 ? 26.555 10.537 -3.979 1.00 44.31 103 HIS A CA 1
ATOM 802 C C . HIS A 1 103 ? 26.533 9.194 -4.750 1.00 44.31 103 HIS A C 1
ATOM 804 O O . HIS A 1 103 ? 27.507 8.448 -4.663 1.00 44.31 103 HIS A O 1
ATOM 810 N N . SER A 1 104 ? 25.488 8.855 -5.522 1.00 47.31 104 SER A N 1
ATOM 811 C CA . SER A 1 104 ? 25.370 7.531 -6.182 1.00 47.31 104 SER A CA 1
ATOM 812 C C . SER A 1 104 ? 25.849 7.482 -7.640 1.00 47.31 104 SER A C 1
ATOM 814 O O . SER A 1 104 ? 25.852 6.418 -8.258 1.00 47.31 104 SER A O 1
ATOM 816 N N . SER A 1 105 ? 26.367 8.587 -8.177 1.00 47.72 105 SER A N 1
ATOM 817 C CA . SER A 1 105 ? 26.896 8.686 -9.546 1.00 47.72 105 SER A CA 1
ATOM 818 C C . SER A 1 105 ? 28.137 7.818 -9.835 1.00 47.72 105 SER A C 1
ATOM 820 O O . SER A 1 105 ? 28.532 7.702 -10.994 1.00 47.72 105 SER A O 1
ATOM 822 N N . HIS A 1 106 ? 28.728 7.153 -8.833 1.00 51.16 106 HIS A N 1
ATOM 823 C CA . HIS A 1 106 ? 29.854 6.227 -9.026 1.00 51.16 106 HIS A CA 1
ATOM 824 C C . HIS A 1 106 ? 29.477 4.738 -9.109 1.00 51.16 106 HIS A C 1
ATOM 826 O O . HIS A 1 106 ? 30.285 3.958 -9.610 1.00 51.16 106 HIS A O 1
ATOM 832 N N . LEU A 1 107 ? 28.292 4.318 -8.646 1.00 54.81 107 LEU A N 1
ATOM 833 C CA . LEU A 1 107 ? 27.930 2.889 -8.584 1.00 54.81 107 LEU A CA 1
ATOM 834 C C . LEU A 1 107 ? 27.366 2.328 -9.899 1.00 54.81 107 LEU A C 1
ATOM 836 O O . LEU A 1 107 ? 27.313 1.107 -10.059 1.00 54.81 107 LEU A O 1
ATOM 840 N N . GLY A 1 108 ? 27.025 3.203 -10.851 1.00 67.50 108 GLY A N 1
ATOM 841 C CA . GLY A 1 108 ? 26.369 2.821 -12.102 1.00 67.50 108 GLY A CA 1
ATOM 842 C C . GLY A 1 108 ? 24.917 2.380 -11.889 1.00 67.50 108 GLY A C 1
ATOM 843 O O . GLY A 1 108 ? 24.479 2.134 -10.766 1.00 67.50 108 GLY A O 1
ATOM 844 N N . TYR A 1 109 ? 24.156 2.307 -12.981 1.00 78.38 109 TYR A N 1
ATOM 845 C CA . TYR A 1 109 ? 22.819 1.716 -12.953 1.00 78.38 109 TYR A CA 1
ATOM 846 C C . TYR A 1 109 ? 22.912 0.189 -12.819 1.00 78.38 109 TYR A C 1
ATOM 848 O O . TYR A 1 109 ? 23.909 -0.394 -13.262 1.00 78.38 109 TYR A O 1
ATOM 856 N N . PRO A 1 110 ? 21.902 -0.465 -12.225 1.00 84.31 110 PRO A N 1
ATOM 857 C CA . PRO A 1 110 ? 21.833 -1.916 -12.199 1.00 84.31 110 PRO A CA 1
ATOM 858 C C . PRO A 1 110 ? 21.801 -2.484 -13.622 1.00 84.31 110 PRO A C 1
ATOM 860 O O . PRO A 1 110 ? 21.174 -1.910 -14.514 1.00 84.31 110 PRO A O 1
ATOM 863 N N . GLU A 1 111 ? 22.490 -3.601 -13.842 1.00 83.00 111 GLU A N 1
ATOM 864 C CA . GLU A 1 111 ? 22.542 -4.267 -15.153 1.00 83.00 111 GLU A CA 1
ATOM 865 C C . GLU A 1 111 ? 21.384 -5.255 -15.343 1.00 83.00 111 GLU A C 1
ATOM 867 O O . GLU A 1 111 ? 21.018 -5.581 -16.474 1.00 83.00 111 GLU A O 1
ATOM 872 N N . SER A 1 112 ? 20.800 -5.735 -14.243 1.00 85.50 112 SER A N 1
ATOM 873 C CA . SER A 1 112 ? 19.711 -6.705 -14.239 1.00 85.50 112 SER A CA 1
ATOM 874 C C . SER A 1 112 ? 18.386 -6.097 -13.779 1.00 85.50 112 SER A C 1
ATOM 876 O O . SER A 1 112 ? 18.330 -5.105 -13.049 1.00 85.50 112 SER A O 1
ATOM 878 N N . ALA A 1 113 ? 17.297 -6.722 -14.232 1.00 88.44 113 ALA A N 1
ATOM 879 C CA . ALA A 1 113 ? 15.938 -6.416 -13.802 1.00 88.44 113 ALA A CA 1
ATOM 880 C C . ALA A 1 113 ? 15.817 -6.504 -12.273 1.00 88.44 113 ALA A C 1
ATOM 882 O O . ALA A 1 113 ? 16.340 -7.442 -11.664 1.00 88.44 113 ALA A O 1
ATOM 883 N N . ALA A 1 114 ? 15.094 -5.564 -11.659 1.00 92.06 114 ALA A N 1
ATOM 884 C CA . ALA A 1 114 ? 14.864 -5.606 -10.224 1.00 92.06 114 ALA A CA 1
ATOM 885 C C . ALA A 1 114 ? 14.094 -6.881 -9.873 1.00 92.06 114 ALA A C 1
ATOM 887 O O . ALA A 1 114 ? 13.014 -7.143 -10.406 1.00 92.06 114 ALA A O 1
ATOM 888 N N . LYS A 1 115 ? 14.645 -7.683 -8.966 1.00 94.81 115 LYS A N 1
ATOM 889 C CA . LYS A 1 115 ? 13.972 -8.873 -8.460 1.00 94.81 115 LYS A CA 1
ATOM 890 C C . LYS A 1 115 ? 13.943 -8.830 -6.944 1.00 94.81 115 LYS A C 1
ATOM 892 O O . LYS A 1 115 ? 14.983 -8.787 -6.288 1.00 94.81 115 LYS A O 1
ATOM 897 N N . VAL A 1 116 ? 12.735 -8.823 -6.400 1.00 95.81 116 VAL A N 1
ATOM 898 C CA . VAL A 1 116 ? 12.482 -8.704 -4.966 1.00 95.81 116 VAL A CA 1
ATOM 899 C C . VAL A 1 116 ? 11.684 -9.887 -4.467 1.00 95.81 116 VAL A C 1
ATOM 901 O O . VAL A 1 116 ? 10.906 -10.497 -5.194 1.00 95.81 116 VAL A O 1
ATOM 904 N N . GLN A 1 117 ? 11.877 -10.210 -3.204 1.00 95.56 117 GLN A N 1
ATOM 905 C CA . GLN A 1 117 ? 11.074 -11.160 -2.473 1.00 95.56 117 GLN A CA 1
ATOM 906 C C . GLN A 1 117 ? 10.371 -10.432 -1.339 1.00 95.56 117 GLN A C 1
ATOM 908 O O . GLN A 1 117 ? 11.014 -9.693 -0.595 1.00 95.56 117 GLN A O 1
ATOM 913 N N . VAL A 1 118 ? 9.072 -10.686 -1.199 1.00 94.50 118 VAL A N 1
ATOM 914 C CA . VAL A 1 118 ? 8.270 -10.258 -0.056 1.00 94.50 118 VAL A CA 1
ATOM 915 C C . VAL A 1 118 ? 7.849 -11.491 0.732 1.00 94.50 118 VAL A C 1
ATOM 917 O O . VAL A 1 118 ? 7.268 -12.428 0.174 1.00 94.50 118 VAL A O 1
ATOM 920 N N . LYS A 1 119 ? 8.173 -11.502 2.023 1.00 91.94 119 LYS A N 1
ATOM 921 C CA . LYS A 1 119 ? 7.826 -12.567 2.974 1.00 91.94 119 LYS A CA 1
ATOM 922 C C . LYS A 1 119 ? 7.067 -11.967 4.155 1.00 91.94 119 LYS A C 1
ATOM 924 O O . LYS A 1 119 ? 7.354 -10.834 4.524 1.00 91.94 119 LYS A O 1
ATOM 929 N N . SER A 1 120 ? 6.156 -12.734 4.750 1.00 86.69 120 SER A N 1
ATOM 930 C CA . SER A 1 120 ? 5.468 -12.375 5.997 1.00 86.69 120 SER A CA 1
ATOM 931 C C . SER A 1 120 ? 5.882 -13.334 7.114 1.00 86.69 120 SER A C 1
ATOM 933 O O . SER A 1 120 ? 5.963 -14.548 6.906 1.00 86.69 120 SER A O 1
ATOM 935 N N . SER A 1 121 ? 6.211 -12.805 8.291 1.00 82.50 121 SER A N 1
ATOM 936 C CA . SER A 1 121 ? 6.617 -13.603 9.446 1.00 82.50 121 SER A CA 1
ATOM 937 C C . SER A 1 121 ? 5.458 -14.478 9.912 1.00 82.50 121 SER A C 1
ATOM 939 O O . SER A 1 121 ? 4.374 -13.965 10.157 1.00 82.50 121 SER A O 1
ATOM 941 N N . GLY A 1 122 ? 5.696 -15.777 10.087 1.00 76.62 122 GLY A N 1
ATOM 942 C CA . GLY A 1 122 ? 4.659 -16.728 10.508 1.00 76.62 122 GLY A CA 1
ATOM 943 C C . GLY A 1 122 ? 4.025 -17.501 9.354 1.00 76.62 122 GLY A C 1
ATOM 944 O O . GLY A 1 122 ? 3.519 -18.599 9.576 1.00 76.62 122 GLY A O 1
ATOM 945 N N . ILE A 1 123 ? 4.169 -17.027 8.111 1.00 82.69 123 ILE A N 1
ATOM 946 C CA . ILE A 1 123 ? 3.638 -17.709 6.931 1.00 82.69 123 ILE A CA 1
ATOM 947 C C . ILE A 1 123 ? 4.795 -18.308 6.114 1.00 82.69 123 ILE A C 1
ATOM 949 O O . ILE A 1 123 ? 5.664 -17.572 5.645 1.00 82.69 123 ILE A O 1
ATOM 953 N N . PRO A 1 124 ? 4.827 -19.634 5.868 1.00 85.69 124 PRO A N 1
ATOM 954 C CA . PRO A 1 124 ? 5.893 -20.293 5.105 1.00 85.69 124 PRO A CA 1
ATOM 955 C C . PRO A 1 124 ? 5.735 -20.098 3.584 1.00 85.69 124 PRO A C 1
ATOM 957 O O . PRO A 1 124 ? 6.018 -21.003 2.795 1.00 85.69 124 PRO A O 1
ATOM 960 N N . LEU A 1 125 ? 5.256 -18.925 3.169 1.00 89.50 125 LEU A N 1
ATOM 961 C CA . LEU A 1 125 ? 5.008 -18.531 1.790 1.00 89.50 125 LEU A CA 1
ATOM 962 C C . LEU A 1 125 ? 5.633 -17.159 1.545 1.00 89.50 125 LEU A C 1
ATOM 964 O O . LEU A 1 125 ? 5.561 -16.260 2.378 1.00 89.50 125 LEU A O 1
ATOM 968 N N . ARG A 1 126 ? 6.251 -17.003 0.380 1.00 92.19 126 ARG A N 1
ATOM 969 C CA . ARG A 1 126 ? 6.835 -15.751 -0.089 1.00 92.19 126 ARG A CA 1
ATOM 970 C C . ARG A 1 126 ? 6.524 -15.544 -1.560 1.00 92.19 126 ARG A C 1
ATOM 972 O O . ARG A 1 126 ? 6.444 -16.500 -2.337 1.00 92.19 126 ARG A O 1
ATOM 979 N N . PHE A 1 127 ? 6.391 -14.287 -1.935 1.00 94.75 127 PHE A N 1
ATOM 980 C CA . PHE A 1 127 ? 6.205 -13.880 -3.316 1.00 94.75 127 PHE A CA 1
ATOM 981 C C . PHE A 1 127 ? 7.520 -13.322 -3.840 1.00 94.75 127 PHE A C 1
ATOM 983 O O . PHE A 1 127 ? 8.136 -12.471 -3.205 1.00 94.75 127 PHE A O 1
ATOM 990 N N . GLU A 1 128 ? 7.965 -13.811 -4.989 1.00 95.06 128 GLU A N 1
ATOM 991 C CA . GLU A 1 128 ? 9.114 -13.271 -5.706 1.00 95.06 128 GLU A CA 1
ATOM 992 C C . GLU A 1 128 ? 8.607 -12.505 -6.916 1.00 95.06 128 GLU A C 1
ATOM 994 O O . GLU A 1 128 ? 7.976 -13.101 -7.782 1.00 95.06 128 GLU A O 1
ATOM 999 N N . VAL A 1 129 ? 8.892 -11.210 -6.974 1.00 94.06 129 VAL A N 1
ATOM 1000 C CA . VAL A 1 129 ? 8.500 -10.317 -8.062 1.00 94.06 129 VAL A CA 1
ATOM 1001 C C . VAL A 1 129 ? 9.722 -9.975 -8.888 1.00 94.06 129 VAL A C 1
ATOM 1003 O O . VAL A 1 129 ? 10.743 -9.555 -8.345 1.00 94.06 129 VAL A O 1
ATOM 1006 N N . GLN A 1 130 ? 9.606 -10.111 -10.200 1.00 92.25 130 GLN A N 1
ATOM 1007 C CA . GLN A 1 130 ? 10.571 -9.607 -11.160 1.00 92.25 130 GLN A CA 1
ATOM 1008 C C . GLN A 1 130 ? 9.967 -8.427 -11.922 1.00 92.25 130 GLN A C 1
ATOM 1010 O O . GLN A 1 130 ? 8.916 -8.564 -12.545 1.00 92.25 130 GLN A O 1
ATOM 1015 N N . ILE A 1 131 ? 10.649 -7.284 -11.878 1.00 90.81 131 ILE A N 1
ATOM 1016 C CA . ILE A 1 131 ? 10.270 -6.045 -12.555 1.00 90.81 131 ILE A CA 1
ATOM 1017 C C . ILE A 1 131 ? 11.218 -5.848 -13.753 1.00 90.81 131 ILE A C 1
ATOM 1019 O O . ILE A 1 131 ? 12.402 -5.570 -13.553 1.00 90.81 131 ILE A O 1
ATOM 1023 N N . PRO A 1 132 ? 10.738 -6.044 -14.995 1.00 87.19 132 PRO A N 1
ATOM 1024 C CA . PRO A 1 132 ? 11.508 -5.852 -16.224 1.00 87.19 132 PRO A CA 1
ATOM 1025 C C . PRO A 1 132 ? 12.217 -4.494 -16.326 1.00 87.19 132 PRO A C 1
ATOM 1027 O O . PRO A 1 132 ? 11.728 -3.480 -15.840 1.00 87.19 132 PRO A O 1
ATOM 1030 N N . SER A 1 133 ? 13.354 -4.446 -17.022 1.00 84.69 133 SER A N 1
ATOM 1031 C CA . SER A 1 133 ? 14.119 -3.204 -17.227 1.00 84.69 133 SER A CA 1
ATOM 1032 C C . SER A 1 133 ? 13.405 -2.180 -18.123 1.00 84.69 133 SER A C 1
ATOM 1034 O O . SER A 1 133 ? 13.662 -0.980 -18.029 1.00 84.69 133 SER A O 1
ATOM 1036 N N . ASP A 1 134 ? 12.476 -2.633 -18.961 1.00 81.38 134 ASP A N 1
ATOM 1037 C CA . ASP A 1 134 ? 11.579 -1.813 -19.775 1.00 81.38 134 ASP A CA 1
ATOM 1038 C C . ASP A 1 134 ? 10.275 -1.451 -19.042 1.00 81.38 134 ASP A C 1
ATOM 1040 O O . ASP A 1 134 ? 9.273 -1.090 -19.668 1.00 81.38 134 ASP A O 1
ATOM 1044 N N . TYR A 1 135 ? 10.272 -1.540 -17.707 1.00 83.94 135 TYR A N 1
ATOM 1045 C CA . TYR A 1 135 ? 9.104 -1.193 -16.921 1.00 83.94 135 TYR A CA 1
ATOM 1046 C C . TYR A 1 135 ? 8.655 0.251 -17.141 1.00 83.94 135 TYR A C 1
ATOM 1048 O O . TYR A 1 135 ? 9.452 1.184 -17.078 1.00 83.94 135 TYR A O 1
ATOM 1056 N N . GLY A 1 136 ? 7.353 0.418 -17.379 1.00 73.50 136 GLY A N 1
ATOM 1057 C CA . GLY A 1 136 ? 6.741 1.698 -17.705 1.00 73.50 136 GLY A CA 1
ATOM 1058 C C . GLY A 1 136 ? 6.687 2.019 -19.200 1.00 73.50 136 GLY A C 1
ATOM 1059 O O . GLY A 1 136 ? 6.054 3.014 -19.565 1.00 73.50 136 GLY A O 1
ATOM 1060 N N . ALA A 1 137 ? 7.274 1.184 -20.065 1.00 77.94 137 ALA A N 1
ATOM 1061 C CA . ALA A 1 137 ? 7.087 1.295 -21.505 1.00 77.94 137 ALA A CA 1
ATOM 1062 C C . ALA A 1 137 ? 5.658 0.878 -21.933 1.00 77.94 137 ALA A C 1
ATOM 1064 O O . ALA A 1 137 ? 5.006 0.062 -21.268 1.00 77.94 137 ALA A O 1
ATOM 1065 N N . PRO A 1 138 ? 5.132 1.427 -23.046 1.00 69.62 138 PRO A N 1
ATOM 1066 C CA . PRO A 1 138 ? 3.814 1.054 -23.551 1.00 69.62 138 PRO A CA 1
ATOM 1067 C C . PRO A 1 138 ? 3.738 -0.440 -23.885 1.00 69.62 138 PRO A C 1
ATOM 1069 O O . PRO A 1 138 ? 4.552 -0.949 -24.650 1.00 69.62 138 PRO A O 1
ATOM 1072 N N . GLY A 1 139 ? 2.730 -1.131 -23.348 1.00 69.56 139 GLY A N 1
ATOM 1073 C CA . GLY A 1 139 ? 2.499 -2.557 -23.600 1.00 69.56 139 GLY A CA 1
ATOM 1074 C C . GLY A 1 139 ? 3.194 -3.508 -22.623 1.00 69.56 139 GLY A C 1
ATOM 1075 O O . GLY A 1 139 ? 2.796 -4.669 -22.563 1.00 69.56 139 GLY A O 1
ATOM 1076 N N . THR A 1 140 ? 4.134 -3.028 -21.799 1.00 72.69 140 THR A N 1
ATOM 1077 C CA . THR A 1 140 ? 4.789 -3.848 -20.769 1.00 72.69 140 THR A CA 1
ATOM 1078 C C . THR A 1 140 ? 3.751 -4.413 -19.795 1.00 72.69 140 THR A C 1
ATOM 1080 O O . THR A 1 140 ? 3.674 -5.621 -19.627 1.00 72.69 140 THR A O 1
ATOM 1083 N N . VAL A 1 141 ? 2.849 -3.576 -19.268 1.00 67.00 141 VAL A N 1
ATOM 1084 C CA . VAL A 1 141 ? 1.781 -3.999 -18.334 1.00 67.00 141 VAL A CA 1
ATOM 1085 C C . VAL A 1 141 ? 0.737 -4.916 -18.992 1.00 67.00 141 VAL A C 1
ATOM 1087 O O . VAL A 1 141 ? 0.219 -5.830 -18.359 1.00 67.00 141 VAL A O 1
ATOM 1090 N N . ALA A 1 142 ? 0.453 -4.742 -20.286 1.00 68.75 142 ALA A N 1
ATOM 1091 C CA . ALA A 1 142 ? -0.471 -5.629 -20.998 1.00 68.75 142 ALA A CA 1
ATOM 1092 C C . ALA A 1 142 ? 0.100 -7.053 -21.115 1.00 68.75 142 ALA A C 1
ATOM 1094 O O . ALA A 1 142 ? -0.603 -8.022 -20.835 1.00 68.75 142 ALA A O 1
ATOM 1095 N N . ALA A 1 143 ? 1.396 -7.177 -21.423 1.00 70.31 143 ALA A N 1
ATOM 1096 C CA . ALA A 1 143 ? 2.089 -8.464 -21.407 1.00 70.31 143 ALA A CA 1
ATOM 1097 C C . ALA A 1 143 ? 2.088 -9.110 -20.006 1.00 70.31 143 ALA A C 1
ATOM 1099 O O . ALA A 1 143 ? 2.093 -10.335 -19.885 1.00 70.31 143 ALA A O 1
ATOM 1100 N N . TRP A 1 144 ? 2.032 -8.302 -18.941 1.00 71.00 144 TRP A N 1
ATOM 1101 C CA . TRP A 1 144 ? 1.961 -8.788 -17.559 1.00 71.00 144 TRP A CA 1
ATOM 1102 C C . TRP A 1 144 ? 0.621 -9.418 -17.214 1.00 71.00 144 TRP A C 1
ATOM 1104 O O . TRP A 1 144 ? 0.578 -10.404 -16.480 1.00 71.00 144 TRP A O 1
ATOM 1114 N N . SER A 1 145 ? -0.466 -8.864 -17.750 1.00 65.69 145 SER A N 1
ATOM 1115 C CA . SER A 1 145 ? -1.800 -9.429 -17.560 1.00 65.69 145 SER A CA 1
ATOM 1116 C C . SER A 1 145 ? -1.938 -10.809 -18.196 1.00 65.69 145 SER A C 1
ATOM 1118 O O . SER A 1 145 ? -2.716 -11.626 -17.704 1.00 65.69 145 SER A O 1
ATOM 1120 N N . GLU A 1 146 ? -1.241 -11.053 -19.307 1.00 73.69 146 GLU A N 1
ATOM 1121 C CA . GLU A 1 146 ? -1.342 -12.306 -20.056 1.00 73.69 146 GLU A CA 1
ATOM 1122 C C . GLU A 1 146 ? -0.545 -13.436 -19.391 1.00 73.69 146 GLU A C 1
ATOM 1124 O O . GLU A 1 146 ? -1.055 -14.550 -19.276 1.00 73.69 146 GLU A O 1
ATOM 1129 N N . GLU A 1 147 ? 0.656 -13.148 -18.869 1.00 78.19 147 GLU A N 1
ATOM 1130 C CA . GLU A 1 147 ? 1.524 -14.141 -18.208 1.00 78.19 147 GLU A CA 1
ATOM 1131 C C . GLU A 1 147 ? 2.031 -13.688 -16.817 1.00 78.19 147 GLU A C 1
ATOM 1133 O O . GLU A 1 147 ? 3.235 -13.501 -16.603 1.00 78.19 147 GLU A O 1
ATOM 1138 N N . PRO A 1 148 ? 1.150 -13.591 -15.800 1.00 72.44 148 PRO A N 1
ATOM 1139 C CA . PRO A 1 148 ? 1.513 -13.105 -14.461 1.00 72.44 148 PRO A CA 1
ATOM 1140 C C . PRO A 1 148 ? 2.571 -13.963 -13.758 1.00 72.44 148 PRO A C 1
ATOM 1142 O O . PRO A 1 148 ? 3.348 -13.484 -12.931 1.00 72.44 148 PRO A O 1
ATOM 1145 N N . ALA A 1 149 ? 2.611 -15.256 -14.093 1.00 67.06 149 ALA A N 1
ATOM 1146 C CA . ALA A 1 149 ? 3.541 -16.222 -13.518 1.00 67.06 149 ALA A CA 1
ATOM 1147 C C . ALA A 1 149 ? 4.998 -15.999 -13.962 1.00 67.06 149 ALA A C 1
ATOM 1149 O O . ALA A 1 149 ? 5.909 -16.501 -13.303 1.00 67.06 149 ALA A O 1
ATOM 1150 N N . ALA A 1 150 ? 5.226 -15.252 -15.049 1.00 71.75 150 ALA A N 1
ATOM 1151 C CA . ALA A 1 150 ? 6.565 -14.844 -15.471 1.00 71.75 150 ALA A CA 1
ATOM 1152 C C . ALA A 1 150 ? 7.164 -13.774 -14.543 1.00 71.75 150 ALA A C 1
ATOM 1154 O O . ALA A 1 150 ? 8.384 -13.632 -14.471 1.00 71.75 150 ALA A O 1
ATOM 1155 N N . MET A 1 151 ? 6.313 -13.049 -13.815 1.00 80.44 151 MET A N 1
ATOM 1156 C CA . MET A 1 151 ? 6.714 -11.955 -12.938 1.00 80.44 151 MET A CA 1
ATOM 1157 C C . MET A 1 151 ? 6.643 -12.310 -11.468 1.00 80.44 151 MET A C 1
ATOM 1159 O O . MET A 1 151 ? 7.592 -12.039 -10.738 1.00 80.44 151 MET A O 1
ATOM 1163 N N . VAL A 1 152 ? 5.517 -12.881 -11.034 1.00 91.00 152 VAL A N 1
ATOM 1164 C CA . VAL A 1 152 ? 5.284 -13.204 -9.631 1.00 91.00 152 VAL A CA 1
ATOM 1165 C C . VAL A 1 152 ? 5.318 -14.710 -9.450 1.00 91.00 152 VAL A C 1
ATOM 1167 O O . VAL A 1 152 ? 4.394 -15.437 -9.821 1.00 91.00 152 VAL A O 1
ATOM 1170 N N . ALA A 1 153 ? 6.397 -15.188 -8.842 1.00 91.25 153 ALA A N 1
ATOM 1171 C CA . ALA A 1 153 ? 6.523 -16.572 -8.434 1.00 91.25 153 ALA A CA 1
ATOM 1172 C C . ALA A 1 153 ? 6.114 -16.728 -6.968 1.00 91.25 153 ALA A C 1
ATOM 1174 O O . ALA A 1 153 ? 6.636 -16.065 -6.075 1.00 91.25 153 ALA A O 1
ATOM 1175 N N . VAL A 1 154 ? 5.213 -17.671 -6.713 1.00 92.75 154 VAL A N 1
ATOM 1176 C CA . VAL A 1 154 ? 4.890 -18.120 -5.356 1.00 92.75 154 VAL A CA 1
ATOM 1177 C C . VAL A 1 154 ?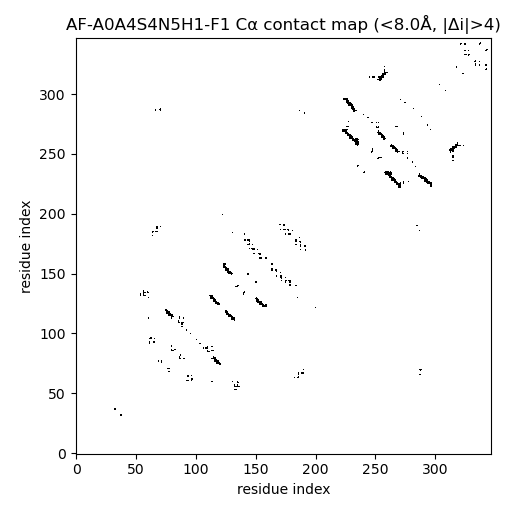 5.928 -19.159 -4.941 1.00 92.75 154 VAL A C 1
ATOM 1179 O O . VAL A 1 154 ? 6.167 -20.120 -5.681 1.00 92.75 154 VAL A O 1
ATOM 1182 N N . ARG A 1 155 ? 6.565 -18.973 -3.787 1.00 91.38 155 ARG A N 1
ATOM 1183 C CA . ARG A 1 155 ? 7.542 -19.906 -3.209 1.00 91.38 155 ARG A CA 1
ATOM 1184 C C . ARG A 1 155 ? 7.190 -20.186 -1.753 1.00 91.38 155 ARG A C 1
ATOM 1186 O O . ARG A 1 155 ? 6.603 -19.348 -1.083 1.00 91.38 155 ARG A O 1
ATOM 1193 N N . GLY A 1 156 ? 7.593 -21.341 -1.247 1.00 86.69 156 GLY A N 1
ATOM 1194 C CA . GLY A 1 156 ? 7.455 -21.692 0.163 1.00 86.69 156 GLY A CA 1
ATOM 1195 C C . GLY A 1 156 ? 8.359 -22.865 0.503 1.00 86.69 156 GLY A C 1
ATOM 1196 O O . GLY A 1 156 ? 8.669 -23.670 -0.377 1.00 86.69 156 GLY A O 1
ATOM 1197 N N . ASP A 1 157 ? 8.803 -22.955 1.755 1.00 79.00 157 ASP A N 1
ATOM 1198 C CA . ASP A 1 157 ? 9.782 -23.974 2.156 1.00 79.00 157 ASP A CA 1
ATOM 1199 C C . ASP A 1 157 ? 9.173 -25.383 2.188 1.00 79.00 157 ASP A C 1
ATOM 1201 O O . ASP A 1 157 ? 9.899 -26.353 1.992 1.00 79.00 157 ASP A O 1
ATOM 1205 N N . GLN A 1 158 ? 7.851 -25.497 2.378 1.00 75.00 158 GLN A N 1
ATOM 1206 C CA . GLN A 1 158 ? 7.073 -26.748 2.366 1.00 75.00 158 GLN A CA 1
ATOM 1207 C C . GLN A 1 158 ? 5.649 -26.527 1.815 1.00 75.00 158 GLN A C 1
ATOM 1209 O O . GLN A 1 158 ? 4.663 -26.995 2.381 1.00 75.00 158 GLN A O 1
ATOM 1214 N N . ILE A 1 159 ? 5.513 -25.767 0.725 1.00 84.25 159 ILE A N 1
ATOM 1215 C CA . ILE A 1 159 ? 4.198 -25.532 0.118 1.00 84.25 159 ILE A CA 1
ATOM 1216 C C . ILE A 1 159 ? 3.702 -26.789 -0.610 1.00 84.25 159 ILE A C 1
ATOM 1218 O O . ILE A 1 159 ? 4.424 -27.391 -1.410 1.00 84.25 159 ILE A O 1
ATOM 1222 N N . SER A 1 160 ? 2.460 -27.199 -0.338 1.00 86.56 160 SER A N 1
ATOM 1223 C CA . SER A 1 160 ? 1.851 -28.319 -1.054 1.00 86.56 160 SER A CA 1
ATOM 1224 C C . SER A 1 160 ? 1.638 -27.955 -2.526 1.00 86.56 160 SER A C 1
ATOM 1226 O O . SER A 1 160 ? 1.460 -26.789 -2.883 1.00 86.56 160 SER A O 1
ATOM 1228 N N . ARG A 1 161 ? 1.599 -28.955 -3.413 1.00 87.25 161 ARG A N 1
ATOM 1229 C CA . ARG A 1 161 ? 1.285 -28.704 -4.828 1.00 87.25 161 ARG A CA 1
ATOM 1230 C C . ARG A 1 161 ? -0.090 -28.042 -4.998 1.00 87.25 161 ARG A C 1
ATOM 1232 O O . ARG A 1 161 ? -0.241 -27.169 -5.847 1.00 87.25 161 ARG A O 1
ATOM 1239 N N . ALA A 1 162 ? -1.066 -28.434 -4.180 1.00 86.88 162 ALA A N 1
ATOM 1240 C CA . ALA A 1 162 ? -2.406 -27.857 -4.207 1.00 86.88 162 ALA A CA 1
ATOM 1241 C C . ALA A 1 162 ? -2.397 -26.376 -3.792 1.00 86.88 162 ALA A C 1
ATOM 1243 O O . ALA A 1 162 ? -3.029 -25.554 -4.454 1.00 86.88 162 ALA A O 1
ATOM 1244 N N . ASP A 1 163 ? -1.636 -26.020 -2.754 1.00 86.38 163 ASP A N 1
ATOM 1245 C CA . ASP A 1 163 ? -1.493 -24.629 -2.313 1.00 86.38 163 ASP A CA 1
ATOM 1246 C C . ASP A 1 163 ? -0.725 -23.790 -3.329 1.00 86.38 163 ASP A C 1
ATOM 1248 O O . ASP A 1 163 ? -1.123 -22.665 -3.617 1.00 86.38 163 ASP A O 1
ATOM 1252 N N . GLN A 1 164 ? 0.323 -24.348 -3.936 1.00 89.00 164 GLN A N 1
ATOM 1253 C CA . GLN A 1 164 ? 1.061 -23.701 -5.017 1.00 89.00 164 GLN A CA 1
ATOM 1254 C C . GLN A 1 164 ? 0.129 -23.364 -6.194 1.00 89.00 164 GLN A C 1
ATOM 1256 O O . GLN A 1 164 ? 0.115 -22.228 -6.665 1.00 89.00 164 GLN A O 1
ATOM 1261 N N . GLU A 1 165 ? -0.684 -24.322 -6.653 1.00 89.31 165 GLU A N 1
ATOM 1262 C CA . GLU A 1 165 ? -1.650 -24.115 -7.743 1.00 89.31 165 GLU A CA 1
ATOM 1263 C C . GLU A 1 165 ? -2.760 -23.124 -7.348 1.00 89.31 165 GLU A C 1
ATOM 1265 O O . GLU A 1 165 ? -3.178 -22.293 -8.163 1.00 89.31 165 GLU A O 1
ATOM 1270 N N . ARG A 1 166 ? -3.219 -23.170 -6.089 1.00 91.19 166 ARG A N 1
ATOM 1271 C CA . ARG A 1 166 ? -4.187 -22.216 -5.533 1.00 91.19 166 ARG A CA 1
ATOM 1272 C C . ARG A 1 166 ? -3.633 -20.796 -5.552 1.00 91.19 166 ARG A C 1
ATOM 1274 O O . ARG A 1 166 ? -4.282 -19.913 -6.105 1.00 91.19 166 ARG A O 1
ATOM 1281 N N . TRP A 1 167 ? -2.443 -20.576 -5.005 1.00 91.56 167 TRP A N 1
ATOM 1282 C CA . TRP A 1 167 ? -1.825 -19.253 -4.945 1.00 91.56 167 TRP A CA 1
ATOM 1283 C C . TRP A 1 167 ? -1.433 -18.722 -6.322 1.00 91.56 167 TRP A C 1
ATOM 1285 O O . TRP A 1 167 ? -1.609 -17.539 -6.586 1.00 91.56 167 TRP A O 1
ATOM 1295 N N . GLN A 1 168 ? -1.011 -19.583 -7.250 1.00 90.81 168 GLN A N 1
ATOM 1296 C CA . GLN A 1 168 ? -0.813 -19.179 -8.646 1.00 90.81 168 GLN A CA 1
ATOM 1297 C C . GLN A 1 168 ? -2.109 -18.711 -9.318 1.00 90.81 168 GLN A C 1
ATOM 1299 O O . GLN A 1 168 ? -2.073 -17.814 -10.158 1.00 90.81 168 GLN A O 1
ATOM 1304 N N . ARG A 1 169 ? -3.261 -19.301 -8.971 1.00 89.31 169 ARG A N 1
ATOM 1305 C CA . ARG A 1 169 ? -4.562 -18.809 -9.446 1.00 89.31 169 ARG A CA 1
ATOM 1306 C C . ARG A 1 169 ? -4.861 -17.425 -8.878 1.00 89.31 169 ARG A C 1
ATOM 1308 O O . ARG A 1 169 ? -5.223 -16.546 -9.647 1.00 89.31 169 ARG A O 1
ATOM 1315 N N . VAL A 1 170 ? -4.625 -17.230 -7.581 1.00 89.50 170 VAL A N 1
ATOM 1316 C CA . VAL A 1 170 ? -4.798 -15.930 -6.919 1.00 89.50 170 VAL A CA 1
ATOM 1317 C C . VAL A 1 170 ? -3.914 -14.853 -7.561 1.00 89.50 170 VAL A C 1
ATOM 1319 O O . VAL A 1 170 ? -4.400 -13.766 -7.843 1.00 89.50 170 VAL A O 1
ATOM 1322 N N . VAL A 1 171 ? -2.653 -15.167 -7.882 1.00 90.25 171 VAL A N 1
ATOM 1323 C CA . VAL A 1 171 ? -1.758 -14.259 -8.626 1.00 90.25 171 VAL A CA 1
ATOM 1324 C C . VAL A 1 171 ? -2.350 -13.850 -9.970 1.00 90.25 171 VAL A C 1
ATOM 1326 O O . VAL A 1 171 ? -2.332 -12.668 -10.296 1.00 90.25 171 VAL A O 1
ATOM 1329 N N . ARG A 1 172 ? -2.907 -14.794 -10.739 1.00 88.25 172 ARG A N 1
ATOM 1330 C CA . ARG A 1 172 ? -3.532 -14.469 -12.030 1.00 88.25 172 ARG A CA 1
ATOM 1331 C C . ARG A 1 172 ? -4.766 -13.584 -11.885 1.00 88.25 172 ARG A C 1
ATOM 1333 O O . ARG A 1 172 ? -4.941 -12.673 -12.682 1.00 88.25 172 ARG A O 1
ATOM 1340 N N . GLU A 1 173 ? -5.597 -13.849 -10.883 1.00 85.50 173 GLU A N 1
ATOM 1341 C CA . GLU A 1 173 ? -6.774 -13.025 -10.591 1.00 85.50 173 GLU A CA 1
ATOM 1342 C C . GLU A 1 173 ? -6.364 -11.592 -10.238 1.00 85.50 173 GLU A C 1
ATOM 1344 O O . GLU A 1 173 ? -6.832 -10.657 -10.877 1.00 85.50 173 GLU A O 1
ATOM 1349 N N . CYS A 1 174 ? -5.429 -11.417 -9.300 1.00 84.00 174 CYS A N 1
ATOM 1350 C CA . CYS A 1 174 ? -4.952 -10.089 -8.915 1.00 84.00 174 CYS A CA 1
ATOM 1351 C C . CYS A 1 174 ? -4.248 -9.359 -10.069 1.00 84.00 174 CYS A C 1
ATOM 1353 O O . CYS A 1 174 ? -4.409 -8.155 -10.214 1.00 84.00 174 CYS A O 1
ATOM 1355 N N . ALA A 1 175 ? -3.492 -10.062 -10.917 1.00 84.88 175 ALA A N 1
ATOM 1356 C CA . ALA A 1 175 ? -2.822 -9.437 -12.059 1.00 84.88 175 ALA A CA 1
ATOM 1357 C C . ALA A 1 175 ? -3.813 -8.896 -13.103 1.00 84.88 175 ALA A C 1
ATOM 1359 O O . ALA A 1 175 ? -3.578 -7.839 -13.684 1.00 84.88 175 ALA A O 1
ATOM 1360 N N . ALA A 1 176 ? -4.943 -9.581 -13.304 1.00 81.81 176 ALA A N 1
ATOM 1361 C CA . ALA A 1 176 ? -6.007 -9.117 -14.192 1.00 81.81 176 ALA A CA 1
ATOM 1362 C C . ALA A 1 176 ? -6.753 -7.882 -13.649 1.00 81.81 176 ALA A C 1
ATOM 1364 O O . ALA A 1 176 ? -7.379 -7.157 -14.419 1.00 81.81 176 ALA A O 1
ATOM 1365 N N . GLU A 1 177 ? -6.695 -7.627 -12.339 1.00 79.75 177 GLU A N 1
ATOM 1366 C CA . GLU A 1 177 ? -7.324 -6.459 -11.709 1.00 79.75 177 GLU A CA 1
ATOM 1367 C C . GLU A 1 177 ? -6.490 -5.174 -11.880 1.00 79.75 177 GLU A C 1
ATOM 1369 O O . GLU A 1 177 ? -7.045 -4.081 -11.804 1.00 79.75 177 GLU A O 1
ATOM 1374 N N . VAL A 1 178 ? -5.183 -5.286 -12.156 1.00 78.00 178 VAL A N 1
ATOM 1375 C CA . VAL A 1 178 ? -4.237 -4.149 -12.127 1.00 78.00 178 VAL A CA 1
ATOM 1376 C C . VAL A 1 178 ? -3.741 -3.693 -13.503 1.00 78.00 178 VAL A C 1
ATOM 1378 O O . VAL A 1 178 ? -2.823 -2.882 -13.587 1.00 78.00 178 VAL A O 1
ATOM 1381 N N . VAL A 1 179 ? -4.327 -4.186 -14.597 1.00 74.25 179 VAL A N 1
ATOM 1382 C CA . VAL A 1 179 ? -3.859 -3.915 -15.977 1.00 74.25 179 VAL A CA 1
ATOM 1383 C C . VAL A 1 179 ? -3.831 -2.422 -16.316 1.00 74.25 179 VAL A C 1
ATOM 1385 O O . VAL A 1 179 ? -2.918 -1.958 -16.997 1.00 74.25 179 VAL A O 1
ATOM 1388 N N . ASP A 1 180 ? -4.805 -1.673 -15.803 1.00 70.50 180 ASP A N 1
ATOM 1389 C CA . ASP A 1 180 ? -4.943 -0.228 -16.017 1.00 70.50 180 ASP A CA 1
ATOM 1390 C C . ASP A 1 180 ? -4.399 0.600 -14.837 1.00 70.50 180 ASP A C 1
ATOM 1392 O O . ASP A 1 180 ? -4.666 1.800 -14.732 1.00 70.50 180 ASP A O 1
ATOM 1396 N N . SER A 1 181 ? -3.661 -0.035 -13.922 1.00 78.75 181 SER A N 1
ATOM 1397 C CA . SER A 1 181 ? -3.101 0.637 -12.754 1.00 78.75 181 SER A CA 1
ATOM 1398 C C . SER A 1 181 ? -1.953 1.567 -13.137 1.00 78.75 181 SER A C 1
ATOM 1400 O O . SER A 1 181 ? -1.130 1.264 -14.002 1.00 78.75 181 SER A O 1
ATOM 1402 N N . GLU A 1 182 ? -1.863 2.696 -12.436 1.00 80.06 182 GLU A N 1
ATOM 1403 C CA . GLU A 1 182 ? -0.686 3.568 -12.481 1.00 80.06 182 GLU A CA 1
ATOM 1404 C C . GLU A 1 182 ? 0.529 2.900 -11.815 1.00 80.06 182 GLU A C 1
ATOM 1406 O O . GLU A 1 182 ? 1.662 3.134 -12.246 1.00 80.06 182 GLU A O 1
ATOM 1411 N N . TYR A 1 183 ? 0.266 2.025 -10.830 1.00 83.94 183 TYR A N 1
ATOM 1412 C CA . TYR A 1 183 ? 1.263 1.329 -10.018 1.00 83.94 183 TYR A CA 1
ATOM 1413 C C . TYR A 1 183 ? 0.983 -0.188 -9.898 1.00 83.94 183 TYR A C 1
ATOM 1415 O O . TYR A 1 183 ? 0.639 -0.680 -8.812 1.00 83.94 183 TYR A O 1
ATOM 1423 N N . PRO A 1 184 ? 1.069 -0.952 -11.004 1.00 87.00 184 PRO A N 1
ATOM 1424 C CA . PRO A 1 184 ? 0.591 -2.330 -11.042 1.00 87.00 184 PRO A CA 1
ATOM 1425 C C . PRO A 1 184 ? 1.386 -3.304 -10.167 1.00 87.00 184 PRO A C 1
ATOM 1427 O O . PRO A 1 184 ? 0.783 -4.226 -9.622 1.00 87.00 184 PRO A O 1
ATOM 1430 N N . VAL A 1 185 ? 2.701 -3.128 -9.977 1.00 89.44 185 VAL A N 1
ATOM 1431 C CA . VAL A 1 185 ? 3.481 -3.994 -9.070 1.00 89.44 185 VAL A CA 1
ATOM 1432 C C . VAL A 1 185 ? 3.039 -3.772 -7.631 1.00 89.44 185 VAL A C 1
ATOM 1434 O O . VAL A 1 185 ? 2.784 -4.736 -6.906 1.00 89.44 185 VAL A O 1
ATOM 1437 N N . TYR A 1 186 ? 2.930 -2.511 -7.219 1.00 88.94 186 TYR A N 1
ATOM 1438 C CA . TYR A 1 186 ? 2.474 -2.149 -5.885 1.00 88.94 186 TYR A CA 1
ATOM 1439 C C . TYR A 1 186 ? 1.080 -2.718 -5.582 1.00 88.94 186 TYR A C 1
ATOM 1441 O O . TYR A 1 186 ? 0.870 -3.334 -4.532 1.00 88.94 186 TYR A O 1
ATOM 1449 N N . GLU A 1 187 ? 0.125 -2.511 -6.489 1.00 83.62 187 GLU A N 1
ATOM 1450 C CA . GLU A 1 187 ? -1.270 -2.901 -6.286 1.00 83.62 187 GLU A CA 1
ATOM 1451 C C . GLU A 1 187 ? -1.448 -4.423 -6.322 1.00 83.62 187 GLU A C 1
ATOM 1453 O O . GLU A 1 187 ? -2.145 -4.983 -5.468 1.00 83.62 187 GLU A O 1
ATOM 1458 N N . LEU A 1 188 ? -0.745 -5.107 -7.235 1.00 88.31 188 LEU A N 1
ATOM 1459 C CA . LEU A 1 188 ? -0.697 -6.568 -7.290 1.00 88.31 188 LEU A CA 1
ATOM 1460 C C . LEU A 1 188 ? -0.167 -7.137 -5.978 1.00 88.31 188 LEU A C 1
ATOM 1462 O O . LEU A 1 188 ? -0.800 -8.000 -5.369 1.00 88.31 188 LEU A O 1
ATOM 1466 N N . MET A 1 189 ? 0.977 -6.632 -5.516 1.00 89.56 189 MET A N 1
ATOM 1467 C CA . MET A 1 189 ? 1.599 -7.120 -4.292 1.00 89.56 189 MET A CA 1
ATOM 1468 C C . MET A 1 189 ? 0.753 -6.841 -3.059 1.00 89.56 189 MET A C 1
ATOM 1470 O O . MET A 1 189 ? 0.557 -7.742 -2.247 1.00 89.56 189 MET A O 1
ATOM 1474 N N . SER A 1 190 ? 0.176 -5.648 -2.949 1.00 83.56 190 SER A N 1
ATOM 1475 C CA . SER A 1 190 ? -0.732 -5.311 -1.849 1.00 83.56 190 SER A CA 1
ATOM 1476 C C . SER A 1 190 ? -1.955 -6.235 -1.821 1.00 83.56 190 SER A C 1
ATOM 1478 O O . SER A 1 190 ? -2.353 -6.709 -0.757 1.00 83.56 190 SER A O 1
ATOM 1480 N N . SER A 1 191 ? -2.521 -6.552 -2.990 1.00 82.69 191 SER A N 1
ATOM 1481 C CA . SER A 1 191 ? -3.663 -7.469 -3.114 1.00 82.69 191 SER A CA 1
ATOM 1482 C C . SER A 1 191 ? -3.300 -8.905 -2.730 1.00 82.69 191 SER A C 1
ATOM 1484 O O . SER A 1 191 ? -4.079 -9.591 -2.064 1.00 82.69 191 SER A O 1
ATOM 1486 N N . LEU A 1 192 ? -2.100 -9.356 -3.101 1.00 88.31 192 LEU A N 1
ATOM 1487 C CA . LEU A 1 192 ? -1.587 -10.675 -2.736 1.00 88.31 192 LEU A CA 1
ATOM 1488 C C . LEU A 1 192 ? -1.343 -10.814 -1.234 1.00 88.31 192 LEU A C 1
ATOM 1490 O O . LEU A 1 192 ? -1.756 -11.814 -0.649 1.00 88.31 192 LEU A O 1
ATOM 1494 N N . LEU A 1 193 ? -0.717 -9.814 -0.610 1.00 86.06 193 LEU A N 1
ATOM 1495 C CA . LEU A 1 193 ? -0.463 -9.802 0.832 1.00 86.06 193 LEU A CA 1
ATOM 1496 C C . LEU A 1 193 ? -1.770 -9.735 1.631 1.00 86.06 193 LEU A C 1
ATOM 1498 O O . LEU A 1 193 ? -1.914 -10.436 2.630 1.00 86.06 193 LEU A O 1
ATOM 1502 N N . LEU A 1 194 ? -2.770 -8.976 1.167 1.00 80.38 194 LEU A N 1
ATOM 1503 C CA . LEU A 1 194 ? -4.095 -8.958 1.794 1.00 80.38 194 LEU A CA 1
ATOM 1504 C C . LEU A 1 194 ? -4.738 -10.353 1.796 1.00 80.38 194 LEU A C 1
ATOM 1506 O O . LEU A 1 194 ? -5.118 -10.856 2.852 1.00 80.38 194 LEU A O 1
ATOM 1510 N N . ARG A 1 195 ? -4.796 -11.013 0.632 1.00 83.12 195 ARG A N 1
ATOM 1511 C CA . ARG A 1 195 ? -5.353 -12.372 0.523 1.00 83.12 195 ARG A CA 1
ATOM 1512 C C . ARG A 1 195 ? -4.551 -13.385 1.346 1.00 83.12 195 ARG A C 1
ATOM 1514 O O . ARG A 1 195 ? -5.118 -14.367 1.830 1.00 83.12 195 ARG A O 1
ATOM 1521 N N . LEU A 1 196 ? -3.241 -13.169 1.504 1.00 85.31 196 LEU A N 1
ATOM 1522 C CA . LEU A 1 196 ? -2.370 -14.000 2.341 1.00 85.31 196 LEU A CA 1
ATOM 1523 C C . LEU A 1 196 ? -2.777 -13.921 3.815 1.00 85.31 196 LEU A C 1
ATOM 1525 O O . LEU A 1 196 ? -2.997 -14.963 4.433 1.00 85.31 196 LEU A O 1
ATOM 1529 N N . HIS A 1 197 ? -2.980 -12.713 4.338 1.00 81.00 197 HIS A N 1
ATOM 1530 C CA . HIS A 1 197 ? -3.448 -12.511 5.710 1.00 81.00 197 HIS A CA 1
ATOM 1531 C C . HIS A 1 197 ? -4.882 -13.007 5.942 1.00 81.00 197 HIS A C 1
ATOM 1533 O O . HIS A 1 197 ? -5.184 -13.546 7.006 1.00 81.00 197 HIS A O 1
ATOM 1539 N N . GLU A 1 198 ? -5.780 -12.870 4.962 1.00 76.94 198 GLU A N 1
ATOM 1540 C CA . GLU A 1 198 ? -7.142 -13.422 5.055 1.00 76.94 198 GLU A CA 1
ATOM 1541 C C . GLU A 1 198 ? -7.122 -14.952 5.180 1.00 76.94 198 GLU A C 1
ATOM 1543 O O . GLU A 1 198 ? -7.845 -15.535 5.997 1.00 76.94 198 GLU A O 1
ATOM 1548 N N . ALA A 1 199 ? -6.264 -15.613 4.396 1.00 80.06 199 ALA A N 1
ATOM 1549 C CA . ALA A 1 199 ? -6.090 -17.057 4.462 1.00 80.06 199 ALA A CA 1
ATOM 1550 C C . ALA A 1 199 ? -5.511 -17.502 5.816 1.00 80.06 199 ALA A C 1
ATOM 1552 O O . ALA A 1 199 ? -5.981 -18.493 6.372 1.00 80.06 199 ALA A O 1
ATOM 1553 N N . GLU A 1 200 ? -4.542 -16.761 6.360 1.00 75.62 200 GLU A N 1
ATOM 1554 C CA . GLU A 1 200 ? -3.969 -17.017 7.686 1.00 75.62 200 GLU A CA 1
ATOM 1555 C C . GLU A 1 200 ? -5.007 -16.832 8.800 1.00 75.62 200 GLU A C 1
ATOM 1557 O O . GLU A 1 200 ? -5.211 -17.734 9.608 1.00 75.62 200 GLU A O 1
ATOM 1562 N N . THR A 1 201 ? -5.740 -15.716 8.799 1.00 68.50 201 THR A N 1
ATOM 1563 C CA . THR A 1 201 ? -6.771 -15.419 9.811 1.00 68.50 201 THR A CA 1
ATOM 1564 C C . THR A 1 201 ? -7.850 -16.501 9.848 1.00 68.50 201 THR A C 1
ATOM 1566 O O . THR A 1 201 ? -8.305 -16.899 10.923 1.00 68.50 201 THR A O 1
ATOM 1569 N N . THR A 1 202 ? -8.238 -17.013 8.675 1.00 68.44 202 THR A N 1
ATOM 1570 C CA . THR A 1 202 ? -9.210 -18.108 8.550 1.00 68.44 202 THR A CA 1
ATOM 1571 C C . THR A 1 202 ? -8.680 -19.399 9.179 1.00 68.44 202 THR A C 1
ATOM 1573 O O . THR A 1 202 ? -9.412 -20.070 9.902 1.00 68.44 202 THR A O 1
ATOM 1576 N N . LEU A 1 203 ? -7.407 -19.735 8.951 1.00 65.25 203 LEU A N 1
ATOM 1577 C CA . LEU A 1 203 ? -6.769 -20.916 9.542 1.00 65.25 203 LEU A CA 1
ATOM 1578 C C . LEU A 1 203 ? -6.658 -20.787 11.069 1.00 65.25 203 LEU A C 1
ATOM 1580 O O . LEU A 1 203 ? -7.029 -21.714 11.787 1.00 65.25 203 LEU A O 1
ATOM 1584 N N . THR A 1 204 ? -6.238 -19.626 11.575 1.00 60.56 204 THR A N 1
ATOM 1585 C CA . THR A 1 204 ? -6.126 -19.364 13.020 1.00 60.56 204 THR A CA 1
ATOM 1586 C C . THR A 1 204 ? -7.490 -19.434 13.711 1.00 60.56 204 THR A C 1
ATOM 1588 O O . THR A 1 204 ? -7.642 -20.135 14.709 1.00 60.56 204 THR A O 1
ATOM 1591 N N . SER A 1 205 ? -8.526 -18.836 13.112 1.00 56.59 205 SER A N 1
ATOM 1592 C CA . SER A 1 205 ? -9.894 -18.846 13.658 1.00 56.59 205 SER A CA 1
ATOM 1593 C C . SER A 1 205 ? -10.523 -20.246 13.703 1.00 56.59 205 SER A C 1
ATOM 1595 O O . SER A 1 205 ? -11.332 -20.525 14.583 1.00 56.59 205 SER A O 1
ATOM 1597 N N . MET A 1 206 ? -10.157 -21.149 12.784 1.00 54.03 206 MET A N 1
ATOM 1598 C CA . MET A 1 206 ? -10.619 -22.547 12.806 1.00 54.03 206 MET A CA 1
ATOM 1599 C C . MET A 1 206 ? -9.882 -23.405 13.845 1.00 54.03 206 MET A C 1
ATOM 1601 O O . MET A 1 206 ? -10.402 -24.442 14.245 1.00 54.03 206 MET A O 1
ATOM 1605 N N . THR A 1 207 ? -8.700 -22.976 14.298 1.00 48.88 207 THR A N 1
ATOM 1606 C CA . THR A 1 207 ? -7.886 -23.706 15.288 1.00 48.88 207 THR A CA 1
ATOM 1607 C C . THR A 1 207 ? -8.258 -23.323 16.729 1.00 48.88 207 THR A C 1
ATOM 1609 O O . THR A 1 207 ? -8.110 -24.125 17.644 1.00 48.88 207 THR A O 1
ATOM 1612 N N . GLU A 1 208 ? -8.806 -22.123 16.938 1.00 48.38 208 GLU A N 1
ATOM 1613 C CA . GLU A 1 208 ? -9.223 -21.611 18.255 1.00 48.38 208 GLU A CA 1
ATOM 1614 C C . GLU A 1 208 ? -10.663 -22.004 18.654 1.00 48.38 208 GLU A C 1
ATOM 1616 O O . GLU A 1 208 ? -11.100 -21.720 19.768 1.00 48.38 208 GLU A O 1
ATOM 1621 N N . GLN A 1 209 ? -11.416 -22.690 17.782 1.00 43.75 209 GLN A N 1
ATOM 1622 C CA . GLN A 1 209 ? -12.798 -23.118 18.060 1.00 43.75 209 GLN A CA 1
ATOM 1623 C C . GLN A 1 209 ? -12.935 -24.455 18.817 1.00 43.75 209 GLN A C 1
ATOM 1625 O O . GLN A 1 209 ? -14.062 -24.876 19.080 1.00 43.75 209 GLN A O 1
ATOM 1630 N N . GLU A 1 210 ? -11.839 -25.109 19.218 1.00 42.84 210 GLU A N 1
ATOM 1631 C CA . GLU A 1 210 ? -11.901 -26.354 20.007 1.00 42.84 210 GLU A CA 1
ATOM 1632 C C . GLU A 1 210 ? -11.853 -26.159 21.532 1.00 42.84 210 GLU A C 1
ATOM 1634 O O . GLU A 1 210 ? -12.093 -27.123 22.257 1.00 42.84 210 GLU A O 1
ATOM 1639 N N . ASP A 1 211 ? -11.642 -24.942 22.047 1.00 42.16 211 ASP A N 1
ATOM 1640 C CA . ASP A 1 211 ? -11.563 -24.733 23.500 1.00 42.16 211 ASP A CA 1
ATOM 1641 C C . ASP A 1 211 ? -12.255 -23.447 23.963 1.00 42.16 211 ASP A C 1
ATOM 1643 O O . ASP A 1 211 ? -11.599 -22.482 24.319 1.00 42.16 211 ASP A O 1
ATOM 1647 N N . MET A 1 212 ? -13.593 -23.419 23.961 1.00 39.00 212 MET A N 1
ATOM 1648 C CA . MET A 1 212 ? -14.368 -22.579 24.890 1.00 39.00 212 MET A CA 1
ATOM 1649 C C . MET A 1 212 ? -15.797 -23.115 25.039 1.00 39.00 212 MET A C 1
ATOM 1651 O O . MET A 1 212 ? -16.693 -22.816 24.248 1.00 39.00 212 MET A O 1
ATOM 1655 N N . SER A 1 213 ? -16.041 -23.851 26.124 1.00 40.41 213 SER A N 1
ATOM 1656 C CA . SER A 1 213 ? -17.391 -24.095 26.632 1.00 40.41 213 SER A CA 1
ATOM 1657 C C . SER A 1 213 ? -17.572 -23.475 28.023 1.00 40.41 213 SER A C 1
ATOM 1659 O O . SER A 1 213 ? -16.833 -23.793 28.948 1.00 40.41 213 SER A O 1
ATOM 1661 N N . ILE A 1 214 ? -18.637 -22.669 28.137 1.00 41.12 214 ILE A N 1
ATOM 1662 C CA . ILE A 1 214 ? -19.369 -22.232 29.343 1.00 41.12 214 ILE A CA 1
ATOM 1663 C C . ILE A 1 214 ? -18.740 -21.104 30.193 1.00 41.12 214 ILE A C 1
ATOM 1665 O O . ILE A 1 214 ? -17.932 -21.336 31.084 1.00 41.12 214 ILE A O 1
ATOM 1669 N N . SER A 1 215 ? -19.282 -19.885 30.058 1.00 35.16 215 SER A N 1
ATOM 1670 C CA . SER A 1 215 ? -20.069 -19.230 31.130 1.00 35.16 215 SER A CA 1
ATOM 1671 C C . SER A 1 215 ? -20.657 -17.870 30.697 1.00 35.16 215 SER A C 1
ATOM 1673 O O . SER A 1 215 ? -19.998 -17.036 30.089 1.00 35.16 215 SER A O 1
ATOM 1675 N N . SER A 1 216 ? -21.942 -17.670 31.002 1.00 38.00 216 SER A N 1
ATOM 1676 C CA . SER A 1 216 ? -22.679 -16.388 30.979 1.00 38.00 216 SER A CA 1
ATOM 1677 C C . SER A 1 216 ? -22.507 -15.641 32.325 1.00 38.00 216 SER A C 1
ATOM 1679 O O . SER A 1 216 ? -21.908 -16.215 33.232 1.00 38.00 216 SER A O 1
ATOM 1681 N N . PRO A 1 217 ? -23.198 -14.510 32.604 1.00 51.91 217 PRO A N 1
ATOM 1682 C CA . PRO A 1 217 ? -23.550 -13.336 31.794 1.00 51.91 217 PRO A CA 1
ATOM 1683 C C . PRO A 1 217 ? -23.016 -12.005 32.404 1.00 51.91 217 PRO A C 1
ATOM 1685 O O . PRO A 1 217 ? -22.872 -11.883 33.613 1.00 51.91 217 PRO A O 1
ATOM 1688 N N . ASN A 1 218 ? -22.814 -10.999 31.540 1.00 45.12 218 ASN A N 1
ATOM 1689 C CA . ASN A 1 218 ? -22.862 -9.532 31.740 1.00 45.12 218 ASN A CA 1
ATOM 1690 C C . ASN A 1 218 ? -22.424 -8.899 33.091 1.00 45.12 218 ASN A C 1
ATOM 1692 O O . ASN A 1 218 ? -23.088 -9.085 34.113 1.00 45.12 218 ASN A O 1
ATOM 1696 N N . PRO A 1 219 ? -21.529 -7.895 33.032 1.00 42.84 219 PRO A N 1
ATOM 1697 C CA . PRO A 1 219 ? -21.726 -6.669 33.796 1.00 42.84 219 PRO A CA 1
ATOM 1698 C C . PRO A 1 219 ? -21.741 -5.435 32.881 1.00 42.84 219 PRO A C 1
ATOM 1700 O O . PRO A 1 219 ? -21.022 -5.348 31.892 1.00 42.84 219 PRO A O 1
ATOM 1703 N N . ALA A 1 220 ? -22.577 -4.464 33.242 1.00 41.09 220 ALA A N 1
ATOM 1704 C CA . ALA A 1 220 ? -22.731 -3.175 32.580 1.00 41.09 220 ALA A CA 1
ATOM 1705 C C . ALA A 1 220 ? -21.378 -2.511 32.244 1.00 41.09 220 ALA A C 1
ATOM 1707 O O . ALA A 1 220 ? -20.721 -1.941 33.114 1.00 41.09 220 ALA A O 1
ATOM 1708 N N . HIS A 1 221 ? -20.977 -2.562 30.973 1.00 45.66 221 HIS A N 1
ATOM 1709 C CA . HIS A 1 221 ? -19.833 -1.811 30.473 1.00 45.66 221 HIS A CA 1
ATOM 1710 C C . HIS A 1 221 ? -20.247 -0.350 30.294 1.00 45.66 221 HIS A C 1
ATOM 1712 O O . HIS A 1 221 ? -21.138 -0.034 29.508 1.00 45.66 221 HIS A O 1
ATOM 1718 N N . SER A 1 222 ? -19.591 0.558 31.016 1.00 54.47 222 SER A N 1
ATOM 1719 C CA . SER A 1 222 ? -19.549 1.966 30.632 1.00 54.47 222 SER A CA 1
ATOM 1720 C C . SER A 1 222 ? -18.935 2.040 29.232 1.00 54.47 222 SER A C 1
ATOM 1722 O O . SER A 1 222 ? -17.731 1.821 29.085 1.00 54.47 222 SER A O 1
ATOM 1724 N N . GLU A 1 223 ? -19.752 2.260 28.201 1.00 71.06 223 GLU A N 1
ATOM 1725 C CA . GLU A 1 223 ? -19.262 2.357 26.827 1.00 71.06 223 GLU A CA 1
ATOM 1726 C C . GLU A 1 223 ? -18.335 3.578 26.729 1.00 71.06 223 GLU A C 1
ATOM 1728 O O . GLU A 1 223 ? -18.762 4.727 26.847 1.00 71.06 223 GLU A O 1
ATOM 1733 N N . SER A 1 224 ? -17.036 3.319 26.597 1.00 85.81 224 SER A N 1
ATOM 1734 C CA . SER A 1 224 ? -16.021 4.362 26.493 1.00 85.81 224 SER A CA 1
ATOM 1735 C C . SER A 1 224 ? -16.003 4.948 25.078 1.00 85.81 224 SER A C 1
ATOM 1737 O O . SER A 1 224 ? -16.258 4.252 24.091 1.00 85.81 224 SER A O 1
ATOM 1739 N N . ILE A 1 225 ? -15.738 6.251 24.979 1.00 91.19 225 ILE A N 1
ATOM 1740 C CA . ILE A 1 225 ? -15.596 6.941 23.694 1.00 91.19 225 ILE A CA 1
ATOM 1741 C C . ILE A 1 225 ? -14.163 6.780 23.219 1.00 91.19 225 ILE A C 1
ATOM 1743 O O . ILE A 1 225 ? -13.226 7.007 23.982 1.00 91.19 225 ILE A O 1
ATOM 1747 N N . TYR A 1 226 ? -14.002 6.395 21.961 1.00 94.00 226 TYR A N 1
ATOM 1748 C CA . TYR A 1 226 ? -12.717 6.259 21.293 1.00 94.00 226 TYR A CA 1
ATOM 1749 C C . TYR A 1 226 ? -12.614 7.267 20.162 1.00 94.00 226 TYR A C 1
ATOM 1751 O O . TYR A 1 226 ? -13.615 7.795 19.666 1.00 94.00 226 TYR A O 1
ATOM 1759 N N . HIS A 1 227 ? -11.384 7.497 19.727 1.00 94.62 227 HIS A N 1
ATOM 1760 C CA . HIS A 1 227 ? -11.119 8.158 18.465 1.00 94.62 227 HIS A CA 1
ATOM 1761 C C . HIS A 1 227 ? -10.033 7.433 17.671 1.00 94.62 227 HIS A C 1
ATOM 1763 O O . HIS A 1 227 ? -9.257 6.646 18.213 1.00 94.62 227 HIS A O 1
ATOM 1769 N N . ALA A 1 228 ? -9.987 7.691 16.371 1.00 95.56 228 ALA A N 1
ATOM 1770 C CA . ALA A 1 228 ? -8.956 7.154 15.505 1.00 95.56 228 ALA A CA 1
ATOM 1771 C C . ALA A 1 228 ? -8.561 8.157 14.428 1.00 95.56 228 ALA A C 1
ATOM 1773 O O . ALA A 1 228 ? -9.381 8.949 13.956 1.00 95.56 228 ALA A O 1
ATOM 1774 N N . LEU A 1 229 ? -7.297 8.084 14.023 1.00 95.25 229 LEU A N 1
ATOM 1775 C CA . LEU A 1 229 ? -6.747 8.835 12.903 1.00 95.25 229 LEU A CA 1
ATOM 1776 C C . LEU A 1 229 ? -6.065 7.867 11.945 1.00 95.25 229 LEU A C 1
ATOM 1778 O O . LEU A 1 229 ? -5.232 7.053 12.342 1.00 95.25 229 LEU A O 1
ATOM 1782 N N . LEU A 1 230 ? -6.397 7.985 10.668 1.00 96.44 230 LEU A N 1
ATOM 1783 C CA . LEU A 1 230 ? -5.814 7.209 9.591 1.00 96.44 230 LEU A CA 1
ATOM 1784 C C . LEU A 1 230 ? -5.308 8.154 8.507 1.00 96.44 230 LEU A C 1
ATOM 1786 O O . LEU A 1 230 ? -5.910 9.191 8.227 1.00 96.44 230 LEU A O 1
ATOM 1790 N N . THR A 1 231 ? -4.208 7.783 7.867 1.00 91.88 231 THR A N 1
ATOM 1791 C CA . THR A 1 231 ? -3.664 8.505 6.713 1.00 91.88 231 THR A CA 1
ATOM 1792 C C . THR A 1 231 ? -3.447 7.540 5.567 1.00 91.88 231 THR A C 1
ATOM 1794 O O . THR A 1 231 ? -2.944 6.454 5.804 1.00 91.88 231 THR A O 1
ATOM 1797 N N . SER A 1 232 ? -3.771 7.928 4.342 1.00 86.62 232 SER A N 1
ATOM 1798 C CA . SER A 1 232 ? -3.443 7.190 3.118 1.00 86.62 232 SER A CA 1
ATOM 1799 C C . SER A 1 232 ? -2.717 8.109 2.144 1.00 86.62 232 SER A C 1
ATOM 1801 O O . SER A 1 232 ? -2.710 9.330 2.320 1.00 86.62 232 SER A O 1
ATOM 1803 N N . HIS A 1 233 ? -2.128 7.542 1.096 1.00 81.56 233 HIS A N 1
ATOM 1804 C CA . HIS A 1 233 ? -1.502 8.324 0.036 1.00 81.56 233 HIS A CA 1
ATOM 1805 C C . HIS A 1 233 ? -2.513 9.275 -0.619 1.00 81.56 233 HIS A C 1
ATOM 1807 O O . HIS A 1 233 ? -2.232 10.453 -0.787 1.00 81.56 233 HIS A O 1
ATOM 1813 N N . HIS A 1 234 ? -3.740 8.818 -0.882 1.00 84.19 234 HIS A N 1
ATOM 1814 C CA . HIS A 1 234 ? -4.828 9.699 -1.297 1.00 84.19 234 HIS A CA 1
ATOM 1815 C C . HIS A 1 234 ? -6.218 9.114 -1.007 1.00 84.19 234 HIS A C 1
ATOM 1817 O O . HIS A 1 234 ? -6.435 7.899 -1.049 1.00 84.19 234 HIS A O 1
ATOM 1823 N N . LEU A 1 235 ? -7.206 9.993 -0.833 1.00 91.81 235 LEU A N 1
ATOM 1824 C CA . LEU A 1 235 ? -8.631 9.647 -0.784 1.00 91.81 235 LEU A CA 1
ATOM 1825 C C . LEU A 1 235 ? -9.374 10.326 -1.944 1.00 91.81 235 LEU A C 1
ATOM 1827 O O . LEU A 1 235 ? -10.050 11.336 -1.768 1.00 91.81 235 LEU A O 1
ATOM 1831 N N . VAL A 1 236 ? -9.209 9.787 -3.156 1.00 82.19 236 VAL A N 1
ATOM 1832 C CA . VAL A 1 236 ? -9.869 10.295 -4.380 1.00 82.19 236 VAL A CA 1
ATOM 1833 C C . VAL A 1 236 ? -11.110 9.475 -4.742 1.00 82.19 236 VAL A C 1
ATOM 1835 O O . VAL A 1 236 ? -12.106 10.038 -5.189 1.00 82.19 236 VAL A O 1
ATOM 1838 N N . SER A 1 237 ? -11.079 8.156 -4.506 1.00 85.12 237 SER A N 1
ATOM 1839 C CA . SER A 1 237 ? -12.134 7.224 -4.934 1.00 85.12 237 SER A CA 1
ATOM 1840 C C . SER A 1 237 ? -13.533 7.650 -4.451 1.00 85.12 237 SER A C 1
ATOM 1842 O O . SER A 1 237 ? -13.795 7.638 -3.241 1.00 85.12 237 SER A O 1
ATOM 1844 N N . PRO A 1 238 ? -14.476 7.938 -5.372 1.00 77.75 238 PRO A N 1
ATOM 1845 C CA . PRO A 1 238 ? -15.857 8.268 -5.018 1.00 77.75 238 PRO A CA 1
ATOM 1846 C C . PRO A 1 238 ? -16.593 7.125 -4.311 1.00 77.75 238 PRO A C 1
ATOM 1848 O O . PRO A 1 238 ? -17.563 7.363 -3.595 1.00 77.75 238 PRO A O 1
ATOM 1851 N N . SER A 1 239 ? -16.165 5.875 -4.525 1.00 80.44 239 SER A N 1
ATOM 1852 C CA . SER A 1 239 ? -16.726 4.709 -3.835 1.00 80.44 239 SER A CA 1
ATOM 1853 C C . SER A 1 239 ? -16.339 4.715 -2.354 1.00 80.44 239 SER A C 1
ATOM 1855 O O . SER A 1 239 ? -17.213 4.708 -1.491 1.00 80.44 239 SER A O 1
ATOM 1857 N N . LYS A 1 240 ? -15.041 4.874 -2.049 1.00 88.75 240 LYS A N 1
ATOM 1858 C CA . LYS A 1 240 ? -14.540 4.953 -0.664 1.00 88.75 240 LYS A CA 1
ATOM 1859 C C . LYS A 1 240 ? -15.178 6.108 0.104 1.00 88.75 240 LYS A C 1
ATOM 1861 O O . LYS A 1 240 ? -15.618 5.919 1.229 1.00 88.75 240 LYS A O 1
ATOM 1866 N N . ARG A 1 241 ? -15.288 7.284 -0.524 1.00 95.38 241 ARG A N 1
ATOM 1867 C CA . ARG A 1 241 ? -15.944 8.469 0.059 1.00 95.38 241 ARG A CA 1
ATOM 1868 C C . ARG A 1 241 ? -17.401 8.201 0.443 1.00 95.38 241 ARG A C 1
ATOM 1870 O O . ARG A 1 241 ? -17.804 8.478 1.570 1.00 95.38 241 ARG A O 1
ATOM 1877 N N . ARG A 1 242 ? -18.178 7.590 -0.461 1.00 88.75 242 ARG A N 1
ATOM 1878 C CA . ARG A 1 242 ? -19.570 7.197 -0.183 1.00 88.75 242 ARG A CA 1
ATOM 1879 C C . ARG A 1 242 ? -19.668 6.163 0.937 1.00 88.75 242 ARG A C 1
ATOM 1881 O O . ARG A 1 242 ? -20.544 6.298 1.786 1.00 88.75 242 ARG A O 1
ATOM 1888 N N . ASN A 1 243 ? -18.767 5.182 0.973 1.00 92.31 243 ASN A N 1
ATOM 1889 C CA . ASN A 1 243 ? -18.733 4.183 2.042 1.00 92.31 243 ASN A CA 1
ATOM 1890 C C . ASN A 1 243 ? -18.437 4.822 3.403 1.00 92.31 243 ASN A C 1
ATOM 1892 O O . ASN A 1 243 ? -19.186 4.586 4.344 1.00 92.31 243 ASN A O 1
ATOM 1896 N N . LEU A 1 244 ? -17.429 5.700 3.489 1.00 96.56 244 LEU A N 1
ATOM 1897 C CA . LEU A 1 244 ? -17.109 6.450 4.710 1.00 96.56 244 LEU A CA 1
ATOM 1898 C C . LEU A 1 244 ? -18.324 7.226 5.233 1.00 96.56 244 LEU A C 1
ATOM 1900 O O . LEU A 1 244 ? -18.684 7.088 6.397 1.00 96.56 244 LEU A O 1
ATOM 1904 N N . GLN A 1 245 ? -18.997 7.975 4.357 1.00 94.94 245 GLN A N 1
ATOM 1905 C CA . GLN A 1 245 ? -20.199 8.740 4.697 1.00 94.94 245 GLN A CA 1
ATOM 1906 C C . GLN A 1 245 ? -21.383 7.847 5.116 1.00 94.94 245 GLN A C 1
ATOM 1908 O O . GLN A 1 245 ? -22.188 8.231 5.968 1.00 94.94 245 GLN A O 1
ATOM 1913 N N . SER A 1 246 ? -21.526 6.671 4.498 1.00 93.19 246 SER A N 1
ATOM 1914 C CA . SER A 1 246 ? -22.588 5.714 4.819 1.00 93.19 246 SER A CA 1
ATOM 1915 C C . SER A 1 246 ? -22.346 5.062 6.178 1.00 93.19 246 SER A C 1
ATOM 1917 O O . SER A 1 246 ? -23.227 5.080 7.039 1.00 93.19 246 SER A O 1
ATOM 1919 N N . TRP A 1 247 ? -21.146 4.524 6.399 1.00 95.94 247 TRP A N 1
ATOM 1920 C CA . TRP A 1 247 ? -20.771 3.895 7.661 1.00 95.94 247 TRP A CA 1
ATOM 1921 C C . TRP A 1 247 ? -20.753 4.893 8.806 1.00 95.94 247 TRP A C 1
ATOM 1923 O O . TRP A 1 247 ? -21.151 4.535 9.909 1.00 95.94 247 TRP A O 1
ATOM 1933 N N . SER A 1 248 ? -20.381 6.153 8.557 1.00 94.88 248 SER A N 1
ATOM 1934 C CA . SER A 1 248 ? -20.397 7.158 9.614 1.00 94.88 248 SER A CA 1
ATOM 1935 C C . SER A 1 248 ? -21.810 7.378 10.155 1.00 94.88 248 SER A C 1
ATOM 1937 O O . SER A 1 248 ? -22.015 7.468 11.361 1.00 94.88 248 SER A O 1
ATOM 1939 N N . SER A 1 249 ? -22.812 7.385 9.270 1.00 91.38 249 SER A N 1
ATOM 1940 C CA . SER A 1 249 ? -24.215 7.474 9.671 1.00 91.38 249 SER A CA 1
ATOM 1941 C C . SER A 1 249 ? -24.710 6.196 10.351 1.00 91.38 249 SER A C 1
ATOM 1943 O O . SER A 1 249 ? -25.441 6.287 11.333 1.00 91.38 249 SER A O 1
ATOM 1945 N N . GLN A 1 250 ? -24.353 5.017 9.831 1.00 92.38 250 GLN A N 1
ATOM 1946 C CA . GLN A 1 250 ? -24.824 3.727 10.356 1.00 92.38 250 GLN A CA 1
ATOM 1947 C C . GLN A 1 250 ? -24.254 3.429 11.746 1.00 92.38 250 GLN A C 1
ATOM 1949 O O . GLN A 1 250 ? -24.977 2.983 12.632 1.00 92.38 250 GLN A O 1
ATOM 1954 N N . LEU A 1 251 ? -22.974 3.739 11.950 1.00 91.88 251 LEU A N 1
ATOM 1955 C CA . LEU A 1 251 ? -22.240 3.482 13.185 1.00 91.88 251 LEU A CA 1
ATOM 1956 C C . LEU A 1 251 ? -22.259 4.683 14.142 1.00 91.88 251 LEU A C 1
ATOM 1958 O O . LEU A 1 251 ? -21.571 4.670 15.158 1.00 91.88 251 LEU A O 1
ATOM 1962 N N . SER A 1 252 ? -23.050 5.725 13.855 1.00 91.88 252 SER A N 1
ATOM 1963 C CA . SER A 1 252 ? -23.111 6.954 14.668 1.00 91.88 252 SER A CA 1
ATOM 1964 C C . SER A 1 252 ? -21.721 7.543 14.962 1.00 91.88 252 SER A C 1
ATOM 1966 O O . SER A 1 252 ? -21.423 7.935 16.089 1.00 91.88 252 SER A O 1
ATOM 1968 N N . ILE A 1 253 ? -20.864 7.553 13.942 1.00 94.44 253 ILE A N 1
ATOM 1969 C CA . ILE A 1 253 ? -19.507 8.086 13.997 1.00 94.44 253 ILE A CA 1
ATOM 1970 C C . ILE A 1 253 ? -19.519 9.551 13.582 1.00 94.44 253 ILE A C 1
ATOM 1972 O O . ILE A 1 253 ? -20.013 9.919 12.512 1.00 94.44 253 ILE A O 1
ATOM 1976 N N . SER A 1 254 ? -18.887 10.366 14.413 1.00 94.00 254 SER A N 1
ATOM 1977 C CA . SER A 1 254 ? -18.540 11.747 14.106 1.00 94.00 254 SER A CA 1
ATOM 1978 C C . SER A 1 254 ? -17.119 11.817 13.575 1.00 94.00 254 SER A C 1
ATOM 1980 O O . SER A 1 254 ? -16.265 11.028 13.972 1.00 94.00 254 SER A O 1
ATOM 1982 N N . GLY A 1 255 ? -16.825 12.768 12.693 1.00 94.75 255 GLY A N 1
ATOM 1983 C CA . GLY A 1 255 ? -15.472 12.910 12.172 1.00 94.75 255 GLY A CA 1
ATOM 1984 C C . GLY A 1 255 ? -15.412 13.581 10.816 1.00 94.75 255 GLY A C 1
ATOM 1985 O O . GLY A 1 255 ? -16.345 14.264 10.389 1.00 94.75 255 GLY A O 1
ATOM 1986 N N . PHE A 1 256 ? -14.292 13.383 10.137 1.00 96.19 256 PHE A N 1
ATOM 1987 C CA . PHE A 1 256 ? -14.077 13.957 8.824 1.00 96.19 256 PHE A CA 1
ATOM 1988 C C . PHE A 1 256 ? -13.128 13.128 7.966 1.00 96.19 256 PHE A C 1
ATOM 1990 O O . PHE A 1 256 ? -12.325 12.332 8.456 1.00 96.19 256 PHE A O 1
ATOM 1997 N N . ALA A 1 257 ? -13.167 13.400 6.666 1.00 97.00 257 ALA A N 1
ATOM 1998 C CA . ALA A 1 257 ? -12.187 12.927 5.708 1.00 97.00 257 ALA A CA 1
ATOM 1999 C C . ALA A 1 257 ? -11.612 14.088 4.894 1.00 97.00 257 ALA A C 1
ATOM 2001 O O . ALA A 1 257 ? -12.344 14.855 4.281 1.00 97.00 257 ALA A O 1
ATOM 2002 N N . LYS A 1 258 ? -10.290 14.195 4.819 1.00 95.25 258 LYS A N 1
ATOM 2003 C CA . LYS A 1 258 ? -9.623 15.046 3.840 1.00 95.25 258 LYS A CA 1
ATOM 2004 C C . LYS A 1 258 ? -9.440 14.253 2.550 1.00 95.25 258 LYS A C 1
ATOM 2006 O O . LYS A 1 258 ? -8.714 13.255 2.530 1.00 95.25 258 LYS A O 1
ATOM 2011 N N . VAL A 1 259 ? -10.104 14.700 1.490 1.00 89.88 259 VAL A N 1
ATOM 2012 C CA . VAL A 1 259 ? -10.076 14.084 0.158 1.00 89.88 259 VAL A CA 1
ATOM 2013 C C . VAL A 1 259 ? -8.863 14.570 -0.645 1.00 89.88 259 VAL A C 1
ATOM 2015 O O . VAL A 1 259 ? -8.259 15.601 -0.344 1.00 89.88 259 VAL A O 1
ATOM 2018 N N . GLY A 1 260 ? -8.450 13.815 -1.663 1.00 79.06 260 GLY A N 1
ATOM 2019 C CA . GLY A 1 260 ? -7.233 14.107 -2.437 1.00 79.06 260 GLY A CA 1
ATOM 2020 C C . GLY A 1 260 ? -5.944 13.689 -1.716 1.00 79.06 260 GLY A C 1
ATOM 2021 O O . GLY A 1 260 ? -5.952 12.696 -0.992 1.00 79.06 260 GLY A O 1
ATOM 2022 N N . TYR A 1 261 ? -4.849 14.437 -1.911 1.00 72.19 261 TYR A N 1
ATOM 2023 C CA . TYR A 1 261 ? -3.494 14.102 -1.428 1.00 72.19 261 TYR A CA 1
ATOM 2024 C C . TYR A 1 261 ? -3.004 14.992 -0.258 1.00 72.19 261 TYR A C 1
ATOM 2026 O O . TYR A 1 261 ? -3.117 16.218 -0.368 1.00 72.19 261 TYR A O 1
ATOM 2034 N N . PRO A 1 262 ? -2.485 14.442 0.860 1.00 80.94 262 PRO A N 1
ATOM 2035 C CA . PRO A 1 262 ? -2.664 13.058 1.301 1.00 80.94 262 PRO A CA 1
ATOM 2036 C C . PRO A 1 262 ? -4.133 12.792 1.664 1.00 80.94 262 PRO A C 1
ATOM 2038 O O . PRO A 1 262 ? -4.901 13.741 1.841 1.00 80.94 262 PRO A O 1
ATOM 2041 N N . GLY A 1 263 ? -4.532 11.528 1.794 1.00 90.88 263 GLY A N 1
ATOM 2042 C CA . GLY A 1 263 ? -5.830 11.170 2.367 1.00 90.88 263 GLY A CA 1
ATOM 2043 C C . GLY A 1 263 ? -5.739 11.159 3.892 1.00 90.88 263 GLY A C 1
ATOM 2044 O O . GLY A 1 263 ? -4.838 10.530 4.440 1.00 90.88 263 GLY A O 1
ATOM 2045 N N . ILE A 1 264 ? -6.648 11.835 4.594 1.00 94.50 264 ILE A N 1
ATOM 2046 C CA . ILE A 1 264 ? -6.681 11.843 6.070 1.00 94.50 264 ILE A CA 1
ATOM 2047 C C . ILE A 1 264 ? -8.093 11.501 6.512 1.00 94.50 264 ILE A C 1
ATOM 2049 O O . ILE A 1 264 ? -9.044 12.041 5.963 1.00 94.50 264 ILE A O 1
ATOM 2053 N N . ILE A 1 265 ? -8.240 10.615 7.487 1.00 97.81 265 ILE A N 1
ATOM 2054 C CA . ILE A 1 265 ? -9.539 10.199 8.009 1.00 97.81 265 ILE A CA 1
ATOM 2055 C C . ILE A 1 265 ? -9.468 10.262 9.522 1.00 97.81 265 ILE A C 1
ATOM 2057 O O . ILE A 1 265 ? -8.599 9.639 10.126 1.00 97.81 265 ILE A O 1
ATOM 2061 N N . TYR A 1 266 ? -10.380 11.009 10.123 1.00 96.81 266 TYR A N 1
ATOM 2062 C CA . TYR A 1 266 ? -10.525 11.097 11.562 1.00 96.81 266 TYR A CA 1
ATOM 2063 C C . TYR A 1 266 ? -11.933 10.691 11.966 1.00 96.81 266 TYR A C 1
ATOM 2065 O O . TYR A 1 266 ? -12.899 11.107 11.325 1.00 96.81 266 TYR A O 1
ATOM 2073 N N . CYS A 1 267 ? -12.057 9.922 13.042 1.00 96.19 267 CYS A N 1
ATOM 2074 C CA . CYS A 1 267 ? -13.349 9.530 13.582 1.00 96.19 267 CYS A CA 1
ATOM 2075 C C . CYS A 1 267 ? -13.352 9.471 15.109 1.00 96.19 267 CYS A C 1
ATOM 2077 O O . CYS A 1 267 ? -12.333 9.174 15.729 1.00 96.19 267 CYS A O 1
ATOM 2079 N N . GLU A 1 268 ? -14.518 9.702 15.704 1.00 94.50 268 GLU A N 1
ATOM 2080 C CA . GLU A 1 268 ? -14.806 9.498 17.121 1.00 94.50 268 GLU A CA 1
ATOM 2081 C C . GLU A 1 268 ? -16.210 8.912 17.323 1.00 94.50 268 GLU A C 1
ATOM 2083 O O . GLU A 1 268 ? -17.123 9.140 16.524 1.00 94.50 268 GLU A O 1
ATOM 2088 N N . GLY A 1 269 ? -16.382 8.153 18.402 1.00 93.50 269 GLY A N 1
ATOM 2089 C CA . GLY A 1 269 ? -17.647 7.510 18.748 1.00 93.50 269 GLY A CA 1
ATOM 2090 C C . GLY A 1 269 ? -17.480 6.465 19.846 1.00 93.50 269 GLY A C 1
ATOM 2091 O O . GLY A 1 269 ? -16.440 6.397 20.498 1.00 93.50 269 GLY A O 1
ATOM 2092 N N . LEU A 1 270 ? -18.504 5.637 20.057 1.00 93.31 270 LEU A N 1
ATOM 2093 C CA . LEU A 1 270 ? -18.412 4.494 20.974 1.00 93.31 270 LEU A CA 1
ATOM 2094 C C . LEU A 1 270 ? -17.299 3.545 20.521 1.00 93.31 270 LEU A C 1
ATOM 2096 O O . LEU A 1 270 ? -17.174 3.304 19.321 1.00 93.31 270 LEU A O 1
ATOM 2100 N N . GLN A 1 271 ? -16.552 2.968 21.467 1.00 91.94 271 GLN A N 1
ATOM 2101 C CA . GLN A 1 271 ? -15.425 2.068 21.190 1.00 91.94 271 GLN A CA 1
ATOM 2102 C C . GLN A 1 271 ? -15.730 1.048 20.084 1.00 91.94 271 GLN A C 1
ATOM 2104 O O . GLN A 1 271 ? -15.080 1.067 19.041 1.00 91.94 271 GLN A O 1
ATOM 2109 N N . ARG A 1 272 ? -16.782 0.237 20.265 1.00 91.19 272 ARG A N 1
ATOM 2110 C CA . ARG A 1 272 ? -17.171 -0.805 19.298 1.00 91.19 272 ARG A CA 1
ATOM 2111 C C . ARG A 1 272 ? -17.438 -0.243 17.895 1.00 91.19 272 ARG A C 1
ATOM 2113 O O . ARG A 1 272 ? -17.074 -0.854 16.900 1.00 91.19 272 ARG A O 1
ATOM 2120 N N . ASN A 1 273 ? -18.041 0.945 17.819 1.00 95.12 273 ASN A N 1
ATOM 2121 C CA . ASN A 1 273 ? -18.411 1.572 16.556 1.00 95.12 273 ASN A CA 1
ATOM 2122 C C . ASN A 1 273 ? -17.163 2.115 15.846 1.00 95.12 273 ASN A C 1
ATOM 2124 O O . ASN A 1 273 ? -17.069 2.035 14.625 1.00 95.12 273 ASN A O 1
ATOM 2128 N N . VAL A 1 274 ? -16.208 2.676 16.599 1.00 95.56 274 VAL A N 1
ATOM 2129 C CA . VAL A 1 274 ? -14.929 3.163 16.056 1.00 95.56 274 VAL A CA 1
ATOM 2130 C C . VAL A 1 274 ? -14.093 1.991 15.557 1.00 95.56 274 VAL A C 1
ATOM 2132 O O . VAL A 1 274 ? -13.569 2.052 14.448 1.00 95.56 274 VAL A O 1
ATOM 2135 N N . GLU A 1 275 ? -14.000 0.911 16.332 1.00 93.31 275 GLU A N 1
ATOM 2136 C CA . GLU A 1 275 ? -13.289 -0.310 15.944 1.00 93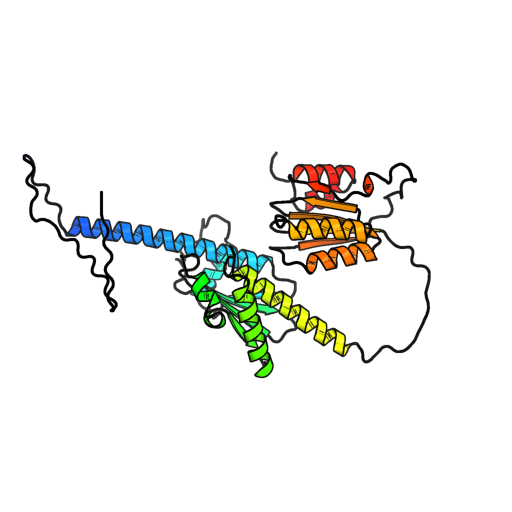.31 275 GLU A CA 1
ATOM 2137 C C . GLU A 1 275 ? -13.881 -0.922 14.666 1.00 93.31 275 GLU A C 1
ATOM 2139 O O . GLU A 1 275 ? -13.136 -1.233 13.735 1.00 93.31 275 GLU A O 1
ATOM 2144 N N . GLU A 1 276 ? -15.211 -1.006 14.572 1.00 94.94 276 GLU A N 1
ATOM 2145 C CA . GLU A 1 276 ? -15.911 -1.481 13.375 1.00 94.94 276 GLU A CA 1
ATOM 2146 C C . GLU A 1 276 ? -15.700 -0.549 12.172 1.00 94.94 276 GLU A C 1
ATOM 2148 O O . GLU A 1 276 ? -15.385 -1.004 11.072 1.00 94.94 276 GLU A O 1
ATOM 2153 N N . PHE A 1 277 ? -15.793 0.769 12.367 1.00 96.81 277 PHE A N 1
ATOM 2154 C CA . PHE A 1 277 ? -15.545 1.750 11.309 1.00 96.81 277 PHE A CA 1
ATOM 2155 C C . PHE A 1 277 ? -14.112 1.646 10.767 1.00 96.81 277 PHE A C 1
ATOM 2157 O O . PHE A 1 277 ? -13.897 1.642 9.553 1.00 96.81 277 PHE A O 1
ATOM 2164 N N . VAL A 1 278 ? -13.127 1.496 11.656 1.00 95.44 278 VAL A N 1
ATOM 2165 C CA . VAL A 1 278 ? -11.720 1.286 11.293 1.00 95.44 278 VAL A CA 1
ATOM 2166 C C . VAL A 1 278 ? -11.528 -0.055 10.582 1.00 95.44 278 VAL A C 1
ATOM 2168 O O . VAL A 1 278 ? -10.790 -0.109 9.598 1.00 95.44 278 VAL A O 1
ATOM 2171 N N . ALA A 1 279 ? -12.186 -1.129 11.023 1.00 92.06 279 ALA A N 1
ATOM 2172 C CA . ALA A 1 279 ? -12.146 -2.426 10.346 1.00 92.06 279 ALA A CA 1
ATOM 2173 C C . ALA A 1 279 ? -12.692 -2.338 8.911 1.00 92.06 279 ALA A C 1
ATOM 2175 O O . ALA A 1 279 ? -12.015 -2.768 7.977 1.00 92.06 279 ALA A O 1
ATOM 2176 N N . ASN A 1 280 ? -13.839 -1.681 8.722 1.00 92.81 280 ASN A N 1
ATOM 2177 C CA 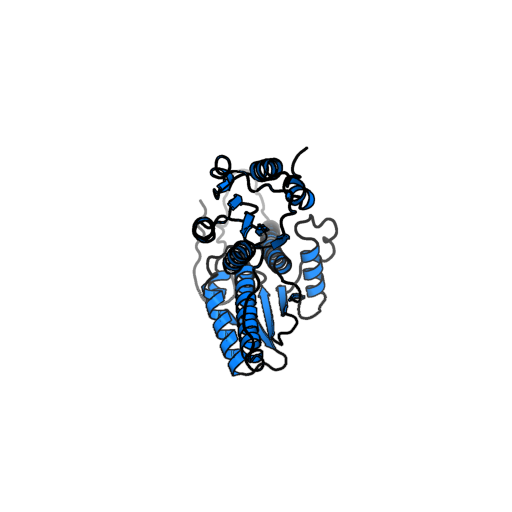. ASN A 1 280 ? -14.437 -1.445 7.406 1.00 92.81 280 ASN A CA 1
ATOM 2178 C C . ASN A 1 280 ? -13.526 -0.613 6.495 1.00 92.81 280 ASN A C 1
ATOM 2180 O O . ASN A 1 280 ? -13.388 -0.910 5.308 1.00 92.81 280 ASN A O 1
ATOM 2184 N N . ILE A 1 281 ? -12.856 0.409 7.044 1.00 94.12 281 ILE A N 1
ATOM 2185 C CA . ILE A 1 281 ? -11.856 1.173 6.296 1.00 94.12 281 ILE A CA 1
ATOM 2186 C C . ILE A 1 281 ? -10.713 0.269 5.855 1.00 94.12 281 ILE A C 1
ATOM 2188 O O . ILE A 1 281 ? -10.399 0.255 4.669 1.00 94.12 281 ILE A O 1
ATOM 2192 N N . LYS A 1 282 ? -10.112 -0.493 6.772 1.00 88.06 282 LYS A N 1
ATOM 2193 C CA . LYS A 1 282 ? -8.981 -1.384 6.468 1.00 88.06 282 LYS A CA 1
ATOM 2194 C C . LYS A 1 282 ? -9.322 -2.456 5.430 1.00 88.06 282 LYS A C 1
ATOM 2196 O O . LYS A 1 282 ? -8.435 -2.857 4.692 1.00 88.06 282 LYS A O 1
ATOM 2201 N N . ALA A 1 283 ? -10.580 -2.890 5.366 1.00 86.00 283 ALA A N 1
ATOM 2202 C CA . ALA A 1 283 ? -11.044 -3.882 4.398 1.00 86.00 283 ALA A CA 1
ATOM 2203 C C . ALA A 1 283 ? -11.160 -3.338 2.959 1.00 86.00 283 ALA A C 1
ATOM 2205 O O . ALA A 1 283 ? -11.251 -4.112 2.010 1.00 86.00 283 ALA A O 1
ATOM 2206 N N . MET A 1 284 ? -11.168 -2.015 2.762 1.00 83.31 284 MET A N 1
ATOM 2207 C CA . MET A 1 284 ? -11.072 -1.438 1.419 1.00 83.31 284 MET A CA 1
ATOM 2208 C C . MET A 1 284 ? -9.613 -1.429 0.948 1.00 83.31 284 MET A C 1
ATOM 2210 O O . MET A 1 284 ? -8.696 -1.304 1.750 1.00 83.31 284 MET A O 1
ATOM 2214 N N . GLN A 1 285 ? -9.374 -1.481 -0.362 1.00 81.12 285 GLN A N 1
ATOM 2215 C CA . GLN A 1 285 ? -8.017 -1.325 -0.897 1.00 81.12 285 GLN A CA 1
ATOM 2216 C C . GLN A 1 285 ? -7.536 0.118 -0.741 1.00 81.12 285 GLN A C 1
ATOM 2218 O O . GLN A 1 285 ? -8.268 1.034 -1.103 1.00 81.12 285 GLN A O 1
ATOM 2223 N N . TRP A 1 286 ? -6.316 0.366 -0.266 1.00 85.12 286 TRP A N 1
ATOM 2224 C CA . TRP A 1 286 ? -5.741 1.711 -0.131 1.00 85.12 286 TRP A CA 1
ATOM 2225 C C . TRP A 1 286 ? -4.265 1.732 -0.506 1.00 85.12 286 TRP A C 1
ATOM 2227 O O . TRP A 1 286 ? -3.532 0.820 -0.153 1.00 85.12 286 TRP A O 1
ATOM 2237 N N . LEU A 1 287 ? -3.819 2.838 -1.102 1.00 68.56 287 LEU A N 1
ATOM 2238 C CA . LEU A 1 287 ? -2.400 3.142 -1.260 1.00 68.56 287 LEU A CA 1
ATOM 2239 C C . LEU A 1 287 ? -1.861 3.724 0.061 1.00 68.56 287 LEU A C 1
ATOM 2241 O O . LEU A 1 287 ? -2.343 4.765 0.520 1.00 68.56 287 LEU A O 1
ATOM 2245 N N . ALA A 1 288 ? -0.892 3.046 0.680 1.00 76.25 288 ALA A N 1
ATOM 2246 C CA . ALA A 1 288 ? -0.196 3.455 1.910 1.00 76.25 288 ALA A CA 1
ATOM 2247 C C . ALA A 1 288 ? -1.105 3.874 3.093 1.00 76.25 288 ALA A C 1
ATOM 2249 O O . ALA A 1 288 ? -0.859 4.901 3.736 1.00 76.25 288 ALA A O 1
ATOM 2250 N N . LEU A 1 289 ? -2.164 3.107 3.392 1.00 90.44 289 LEU A N 1
ATOM 2251 C CA . LEU A 1 289 ? -2.994 3.357 4.578 1.00 90.44 289 LEU A CA 1
ATOM 2252 C C . LEU A 1 289 ? -2.214 3.048 5.864 1.00 90.44 289 LEU A C 1
ATOM 2254 O O . LEU A 1 289 ? -1.724 1.945 6.066 1.00 90.44 289 LEU A O 1
ATOM 2258 N N . LYS A 1 290 ? -2.160 4.019 6.770 1.00 84.25 290 LYS A N 1
ATOM 2259 C CA . LYS A 1 290 ? -1.570 3.913 8.103 1.00 84.25 290 LYS A CA 1
ATOM 2260 C C . LYS A 1 290 ? -2.620 4.285 9.134 1.00 84.25 290 LYS A C 1
ATOM 2262 O O . LYS A 1 290 ? -3.129 5.406 9.111 1.00 84.25 290 LYS A O 1
ATOM 2267 N N . VAL A 1 291 ? -2.910 3.367 10.050 1.00 92.38 291 VAL A N 1
ATOM 2268 C CA . VAL A 1 291 ? -3.644 3.675 11.280 1.00 92.38 291 VAL A CA 1
ATOM 2269 C C . VAL A 1 291 ? -2.651 4.335 12.231 1.00 92.38 291 VAL A C 1
ATOM 2271 O O . VAL A 1 291 ? -1.674 3.708 12.627 1.00 92.38 291 VAL A O 1
ATOM 2274 N N . ARG A 1 292 ? -2.846 5.618 12.540 1.00 89.69 292 ARG A N 1
ATOM 2275 C CA . ARG A 1 292 ? -1.947 6.377 13.423 1.00 89.69 292 ARG A CA 1
ATOM 2276 C C . ARG A 1 292 ? -2.199 6.037 14.879 1.00 89.69 292 ARG A C 1
ATOM 2278 O O . ARG A 1 292 ? -1.254 5.798 15.616 1.00 89.69 292 ARG A O 1
ATOM 2285 N N . PHE A 1 293 ? -3.469 5.992 15.254 1.00 91.69 293 PHE A N 1
ATOM 2286 C CA . PHE A 1 293 ? -3.912 5.550 16.566 1.00 91.69 293 PHE A CA 1
ATOM 2287 C C . PHE A 1 293 ? -5.379 5.131 16.511 1.00 91.69 293 PHE A C 1
ATOM 2289 O O . PHE A 1 293 ? -6.140 5.582 15.648 1.00 91.69 293 PHE A O 1
ATOM 2296 N N . VAL A 1 294 ? -5.743 4.287 17.470 1.00 93.31 294 VAL A N 1
ATOM 2297 C CA . VAL A 1 294 ? -7.109 3.995 17.900 1.00 93.31 294 VAL A CA 1
ATOM 2298 C C . VAL A 1 294 ? -7.028 3.944 19.419 1.00 93.31 294 VAL A C 1
ATOM 2300 O O . VAL A 1 294 ? -6.462 3.000 19.964 1.00 93.31 294 VAL A O 1
ATOM 2303 N N . GLU A 1 295 ? -7.491 4.986 20.099 1.00 92.88 295 GLU A N 1
ATOM 2304 C CA . GLU A 1 295 ? -7.293 5.114 21.546 1.00 92.88 295 GLU A CA 1
ATOM 2305 C C . GLU A 1 295 ? -8.533 5.679 22.255 1.00 92.88 295 GLU A C 1
ATOM 2307 O O . GLU A 1 295 ? -9.355 6.358 21.620 1.00 92.88 295 GLU A O 1
ATOM 2312 N N . PRO A 1 296 ? -8.698 5.395 23.564 1.00 91.19 296 PRO A N 1
ATOM 2313 C CA . PRO A 1 296 ? -9.739 6.011 24.368 1.00 91.19 296 PRO A CA 1
ATOM 2314 C C . PRO A 1 296 ? -9.584 7.524 24.367 1.00 91.19 296 PRO A C 1
ATOM 2316 O O . PRO A 1 296 ? -8.502 8.059 24.609 1.00 91.19 296 PRO A O 1
ATOM 2319 N N . LEU A 1 297 ? -10.692 8.226 24.175 1.00 85.50 297 LEU A N 1
ATOM 2320 C CA . LEU A 1 297 ? -10.704 9.667 24.287 1.00 85.50 297 LEU A CA 1
ATOM 2321 C C . LEU A 1 297 ? -10.599 10.053 25.779 1.00 85.50 297 LEU A C 1
ATOM 2323 O O . LEU A 1 297 ? -11.464 9.648 26.561 1.00 85.50 297 LEU A O 1
ATOM 2327 N N . PRO A 1 298 ? -9.592 10.845 26.203 1.00 76.12 298 PRO A N 1
ATOM 2328 C CA . PRO A 1 298 ? -9.449 11.244 27.601 1.00 76.12 298 PRO A CA 1
ATOM 2329 C C . PRO A 1 298 ? -10.721 11.948 28.087 1.00 76.12 298 PRO A C 1
ATOM 2331 O O . PRO A 1 298 ? -11.227 12.846 27.410 1.00 76.12 298 PRO A O 1
ATOM 2334 N N . SER A 1 299 ? -11.231 11.556 29.260 1.00 59.75 299 SER A N 1
ATOM 2335 C CA . SER A 1 299 ? -12.564 11.878 29.811 1.00 59.75 299 SER A CA 1
ATOM 2336 C C . SER A 1 299 ? -12.880 13.368 30.085 1.00 59.75 299 SER A C 1
ATOM 2338 O O . SER A 1 299 ? -13.754 13.676 30.889 1.00 59.75 299 SER A O 1
ATOM 2340 N N . GLY A 1 300 ? -12.208 14.317 29.430 1.00 50.78 300 GLY A N 1
ATOM 2341 C CA . GLY A 1 300 ? -12.512 15.754 29.440 1.00 50.78 300 GLY A CA 1
ATOM 2342 C C . GLY A 1 300 ? -13.475 16.216 28.335 1.00 50.78 300 GLY A C 1
ATOM 2343 O O . GLY A 1 300 ? -13.795 17.402 28.258 1.00 50.78 300 GLY A O 1
ATOM 2344 N N . GLY A 1 301 ? -13.946 15.312 27.471 1.00 43.50 301 GLY A N 1
ATOM 2345 C CA . GLY A 1 301 ? -14.990 15.598 26.490 1.00 43.50 301 GLY A CA 1
ATOM 2346 C C . GLY A 1 301 ? -16.371 15.487 27.124 1.00 43.50 301 GLY A C 1
ATOM 2347 O O . GLY A 1 301 ? -16.958 14.411 27.128 1.00 43.50 301 GLY A O 1
ATOM 2348 N N . VAL A 1 302 ? -16.888 16.589 27.669 1.00 41.41 302 VAL A N 1
ATOM 2349 C CA . VAL A 1 302 ? -18.281 16.691 28.126 1.00 41.41 302 VAL A CA 1
ATOM 2350 C C . VAL A 1 302 ? -19.195 16.156 27.018 1.00 41.41 302 VAL A C 1
ATOM 2352 O O . VAL A 1 302 ? -19.155 16.667 25.893 1.00 41.41 302 VAL A O 1
ATOM 2355 N N . VAL A 1 303 ? -20.021 15.152 27.334 1.00 45.53 303 VAL A N 1
ATOM 2356 C CA . VAL A 1 303 ? -21.266 14.891 26.601 1.00 45.53 303 VAL A CA 1
ATOM 2357 C C . VAL A 1 303 ? -22.107 16.148 26.805 1.00 45.53 303 VAL A C 1
ATOM 2359 O O . VAL A 1 303 ? -22.791 16.306 27.815 1.00 45.53 303 VAL A O 1
ATOM 2362 N N . GLY A 1 304 ? -21.896 17.124 25.920 1.00 37.47 304 GLY A N 1
ATOM 2363 C CA . GLY A 1 304 ? -22.584 18.403 25.936 1.00 37.47 304 GLY A CA 1
ATOM 2364 C C . GLY A 1 304 ? -24.078 18.144 25.871 1.00 37.47 304 GLY A C 1
ATOM 2365 O O . GLY A 1 304 ? -24.529 17.260 25.144 1.00 37.47 304 GLY A O 1
ATOM 2366 N N . GLY A 1 305 ? -24.836 18.882 26.677 1.00 35.25 305 GLY A N 1
ATOM 2367 C CA . GLY A 1 305 ? -26.284 18.757 26.739 1.00 35.25 305 GLY A CA 1
ATOM 2368 C C . GLY A 1 305 ? -26.961 18.862 25.360 1.00 35.25 305 GLY A C 1
ATOM 2369 O O . GLY A 1 305 ? -26.357 19.314 24.385 1.00 35.25 305 GLY A O 1
ATOM 2370 N N . PRO A 1 306 ? -28.251 18.498 25.281 1.00 40.09 306 PRO A N 1
ATOM 2371 C CA . PRO A 1 306 ? -28.976 18.152 24.048 1.00 40.09 306 PRO A CA 1
ATOM 2372 C C . PRO A 1 306 ? -29.086 19.245 22.961 1.00 40.09 306 PRO A C 1
ATOM 2374 O O . PRO A 1 306 ? -29.706 19.006 21.925 1.00 40.09 306 PRO A O 1
ATOM 2377 N N . ALA A 1 307 ? -28.505 20.431 23.163 1.00 38.19 307 ALA A N 1
ATOM 2378 C CA . ALA A 1 307 ? -28.568 21.567 22.246 1.00 38.19 307 ALA A CA 1
ATOM 2379 C C . ALA A 1 307 ? -27.286 21.799 21.410 1.00 38.19 307 ALA A C 1
ATOM 2381 O O . ALA A 1 307 ? -27.408 22.304 20.298 1.00 38.19 307 ALA A O 1
ATOM 2382 N N . GLU A 1 308 ? -26.091 21.397 21.871 1.00 43.56 308 GLU A N 1
ATOM 2383 C CA . GLU A 1 308 ? -24.817 21.562 21.119 1.00 43.56 308 GLU A CA 1
ATOM 2384 C C . GLU A 1 308 ? -24.405 20.304 20.319 1.00 43.56 308 GLU A C 1
ATOM 2386 O O . GLU A 1 308 ? -23.457 20.312 19.537 1.00 43.56 308 GLU A O 1
ATOM 2391 N N . ASP A 1 309 ? -25.151 19.213 20.485 1.00 48.22 309 ASP A N 1
ATOM 2392 C CA . ASP A 1 309 ? -24.834 17.863 19.997 1.00 48.22 309 ASP A CA 1
ATOM 2393 C C . ASP A 1 309 ? -25.208 17.619 18.515 1.00 48.22 309 ASP A C 1
ATOM 2395 O O . ASP A 1 309 ? -24.916 16.571 17.944 1.00 48.22 309 ASP A O 1
ATOM 2399 N N . LYS A 1 310 ? -25.875 18.574 17.850 1.00 44.72 310 LYS A N 1
ATOM 2400 C CA . LYS A 1 310 ? -26.301 18.401 16.447 1.00 44.72 310 LYS A CA 1
ATOM 2401 C C . LYS A 1 310 ? -25.206 18.713 15.428 1.00 44.72 310 LYS A C 1
ATOM 2403 O O . LYS A 1 310 ? -25.130 18.011 14.423 1.00 44.72 310 LYS A O 1
ATOM 2408 N N . ASP A 1 311 ? -24.343 19.692 15.697 1.00 46.34 311 ASP A N 1
ATOM 2409 C CA . ASP A 1 311 ? -23.247 20.047 14.781 1.00 46.34 311 ASP A CA 1
ATOM 2410 C C . ASP A 1 311 ? -22.028 19.125 14.938 1.00 46.34 311 ASP A C 1
ATOM 2412 O O . ASP A 1 311 ? -21.335 18.854 13.961 1.00 46.34 311 ASP A O 1
ATOM 2416 N N . ARG A 1 312 ? -21.806 18.549 16.131 1.00 55.44 312 ARG A N 1
ATOM 2417 C CA . ARG A 1 312 ? -20.715 17.580 16.373 1.00 55.44 312 ARG A CA 1
ATOM 2418 C C . ARG A 1 312 ? -20.976 16.196 15.771 1.00 55.44 312 ARG A C 1
ATOM 2420 O O . ARG A 1 312 ? -20.053 15.395 15.695 1.00 55.44 312 ARG A O 1
ATOM 2427 N N . LYS A 1 313 ? -22.204 15.898 15.333 1.00 59.28 313 LYS A N 1
ATOM 2428 C CA . LYS A 1 313 ? -22.613 14.582 14.798 1.00 59.28 313 LYS A CA 1
ATOM 2429 C C . LYS A 1 313 ? -22.431 14.400 13.294 1.00 59.28 313 LYS A C 1
ATOM 2431 O O . LYS A 1 313 ? -22.847 13.380 12.748 1.00 59.28 313 LYS A O 1
ATOM 2436 N N . ARG A 1 314 ? -21.855 15.377 12.591 1.00 80.06 314 ARG A N 1
ATOM 2437 C CA . ARG A 1 314 ? -21.817 15.356 11.127 1.00 80.06 314 ARG A CA 1
ATOM 2438 C C . ARG A 1 314 ? -20.451 14.944 10.584 1.00 80.06 314 ARG A C 1
ATOM 2440 O O . ARG A 1 314 ? -19.452 15.612 10.821 1.00 80.06 314 ARG A O 1
ATOM 2447 N N . TRP A 1 315 ? -20.446 13.885 9.775 1.00 94.12 315 TRP A N 1
ATOM 2448 C CA . TRP A 1 315 ? -19.316 13.549 8.912 1.00 94.12 315 TRP A CA 1
ATOM 2449 C C . TRP A 1 315 ? -19.096 14.645 7.872 1.00 94.12 315 TRP A C 1
ATOM 2451 O O . TRP A 1 315 ? -20.037 15.037 7.176 1.00 94.12 315 TRP A O 1
ATOM 2461 N N . THR A 1 316 ? -17.865 15.137 7.778 1.00 94.06 316 THR A N 1
ATOM 2462 C CA . THR A 1 316 ? -17.509 16.257 6.898 1.00 94.06 316 THR A CA 1
ATOM 2463 C C . THR A 1 316 ? -16.347 15.881 5.985 1.00 94.06 316 THR A C 1
ATOM 2465 O O . THR A 1 316 ? -15.470 15.111 6.368 1.00 94.06 316 THR A O 1
ATOM 2468 N N . GLU A 1 317 ? -16.320 16.420 4.769 1.00 95.50 317 GLU A N 1
ATOM 2469 C CA . GLU A 1 317 ? -15.177 16.277 3.868 1.00 95.50 317 GLU A CA 1
ATOM 2470 C C . GLU A 1 317 ? -14.427 17.606 3.731 1.00 95.50 317 GLU A C 1
ATOM 2472 O O . GLU A 1 317 ? -15.047 18.661 3.617 1.00 95.50 317 GLU A O 1
ATOM 2477 N N . PHE A 1 318 ? -13.096 17.541 3.722 1.00 91.44 318 PHE A N 1
ATOM 2478 C CA . PHE A 1 318 ? -12.204 18.684 3.524 1.00 91.44 318 PHE A CA 1
ATOM 2479 C C . PHE A 1 318 ? -11.330 18.485 2.293 1.00 91.44 318 PHE A C 1
ATOM 2481 O O . PHE A 1 318 ? -10.952 17.361 1.965 1.00 91.44 318 PHE A O 1
ATOM 2488 N N . GLU A 1 319 ? -10.937 19.576 1.645 1.00 84.94 319 GLU A N 1
ATOM 2489 C CA . GLU A 1 319 ? -10.041 19.518 0.486 1.00 84.94 319 GLU A CA 1
ATOM 2490 C C . GLU A 1 319 ? -8.603 19.862 0.876 1.00 84.94 319 GLU A C 1
ATOM 2492 O O . GLU A 1 319 ? -7.647 19.312 0.320 1.00 84.94 319 GLU A O 1
ATOM 2497 N N . LYS A 1 320 ? -8.425 20.747 1.865 1.00 74.94 320 LYS A N 1
ATOM 2498 C CA . LYS A 1 320 ? -7.116 21.282 2.252 1.00 74.94 320 LYS A CA 1
ATOM 2499 C C . LYS A 1 320 ? -6.679 20.769 3.618 1.00 74.94 320 LYS A C 1
ATOM 2501 O O . LYS A 1 320 ? -7.449 20.715 4.571 1.00 74.94 320 LYS A O 1
ATOM 2506 N N . VAL A 1 321 ? -5.380 20.495 3.754 1.00 75.81 321 VAL A N 1
ATOM 2507 C CA . VAL A 1 321 ? -4.768 20.127 5.047 1.00 75.81 321 VAL A CA 1
ATOM 2508 C C . VAL A 1 321 ? -4.942 21.241 6.090 1.00 75.81 321 VAL A C 1
ATOM 2510 O O . VAL A 1 321 ? -5.139 20.957 7.266 1.00 75.81 321 VAL A O 1
ATOM 2513 N N . GLY A 1 322 ? -4.951 22.509 5.668 1.00 73.25 322 GLY A N 1
ATOM 2514 C CA . GLY A 1 322 ? -5.212 23.634 6.571 1.00 73.25 322 GLY A CA 1
ATOM 2515 C C . GLY A 1 322 ? -6.576 23.557 7.271 1.00 73.25 322 GLY A C 1
ATOM 2516 O O . GLY A 1 322 ? -6.676 23.933 8.435 1.00 73.25 322 GLY A O 1
ATOM 2517 N N . GLU A 1 323 ? -7.604 23.019 6.608 1.00 82.19 323 GLU A N 1
ATOM 2518 C CA . GLU A 1 323 ? -8.942 22.838 7.192 1.00 82.19 323 GLU A CA 1
ATOM 2519 C C . GLU A 1 323 ? -8.937 21.730 8.248 1.00 82.19 323 GLU A C 1
ATOM 2521 O O . GLU A 1 323 ? -9.513 21.898 9.318 1.00 82.19 323 GLU A O 1
ATOM 2526 N N . VAL A 1 324 ? -8.191 20.647 8.000 1.00 84.06 324 VAL A N 1
ATOM 2527 C CA . VAL A 1 324 ? -7.967 19.566 8.974 1.00 84.06 324 VAL A CA 1
ATOM 2528 C C . VAL A 1 324 ? -7.316 20.100 10.247 1.00 84.06 324 VAL A C 1
ATOM 2530 O O . VAL A 1 324 ? -7.774 19.805 11.348 1.00 84.06 324 VAL A O 1
ATOM 2533 N N . VAL A 1 325 ? -6.262 20.911 10.108 1.00 80.62 325 VAL A N 1
ATOM 2534 C CA . VAL A 1 325 ? -5.568 21.516 11.255 1.00 80.62 325 VAL A CA 1
ATOM 2535 C C . VAL A 1 325 ? -6.506 22.450 12.021 1.00 80.62 325 VAL A C 1
ATOM 2537 O O . VAL A 1 325 ? -6.531 22.421 13.250 1.00 80.62 325 VAL A O 1
ATOM 2540 N N . GLN A 1 326 ? -7.297 23.269 11.322 1.00 82.56 326 GLN A N 1
ATOM 2541 C CA . GLN A 1 326 ? -8.283 24.145 11.961 1.00 82.56 326 GLN A CA 1
ATOM 2542 C C . GLN A 1 326 ? -9.349 23.349 12.716 1.00 82.56 326 GLN A C 1
ATOM 2544 O O . GLN A 1 326 ? -9.680 23.705 13.845 1.00 82.56 326 GLN A O 1
ATOM 2549 N N . GLU A 1 327 ? -9.858 22.268 12.130 1.00 88.19 327 GLU A N 1
ATOM 2550 C CA . GLU A 1 327 ? -10.875 21.431 12.762 1.00 88.19 327 GLU A CA 1
ATOM 2551 C C . GLU A 1 327 ? -10.329 20.723 14.004 1.00 88.19 327 GLU A C 1
ATOM 2553 O O . GLU A 1 327 ? -10.933 20.766 15.074 1.00 88.19 327 GLU A O 1
ATOM 2558 N N . MET A 1 328 ? -9.117 20.180 13.923 1.00 86.75 328 MET A N 1
ATOM 2559 C CA . MET A 1 328 ? -8.460 19.556 15.070 1.00 86.75 328 MET A CA 1
ATOM 2560 C C . MET A 1 328 ? -8.138 20.557 16.183 1.00 86.75 328 MET A C 1
ATOM 2562 O O . MET A 1 328 ? -8.278 20.219 17.357 1.00 86.75 328 MET A O 1
ATOM 2566 N N . LYS A 1 329 ? -7.818 21.815 15.850 1.00 84.44 329 LYS A N 1
ATOM 2567 C CA . LYS A 1 329 ? -7.710 22.902 16.841 1.00 84.44 329 LYS A CA 1
ATOM 2568 C C . LYS A 1 329 ? -9.042 23.186 17.533 1.00 84.44 329 LYS A C 1
ATOM 2570 O O . LYS A 1 329 ? -9.061 23.329 18.755 1.00 84.44 329 LYS A O 1
ATOM 2575 N N . LYS A 1 330 ? -10.163 23.226 16.799 1.00 85.62 330 LYS A N 1
ATOM 2576 C CA . LYS A 1 330 ? -11.502 23.394 17.404 1.00 85.62 330 LYS A CA 1
ATOM 2577 C C . LYS A 1 330 ? -11.826 22.259 18.375 1.00 85.62 330 LYS A C 1
ATOM 2579 O O . LYS A 1 330 ? -12.390 22.509 19.437 1.00 85.62 330 LYS A O 1
ATOM 2584 N N . LEU A 1 331 ? -11.410 21.037 18.043 1.00 84.31 331 LEU A N 1
ATOM 2585 C CA . LEU A 1 331 ? -11.559 19.858 18.898 1.00 84.31 331 LEU A CA 1
ATOM 2586 C C . LEU A 1 331 ? -10.555 19.807 20.067 1.00 84.31 331 LEU A C 1
ATOM 2588 O O . LEU A 1 331 ? -10.669 18.912 20.902 1.00 84.31 331 LEU A O 1
ATOM 2592 N N . ARG A 1 332 ? -9.608 20.759 20.160 1.00 84.38 332 ARG A N 1
ATOM 2593 C CA . ARG A 1 332 ? -8.475 20.777 21.112 1.00 84.38 332 ARG A CA 1
ATOM 2594 C C . ARG A 1 332 ? -7.574 19.538 20.999 1.00 84.38 332 ARG A C 1
ATOM 2596 O O . ARG A 1 332 ? -7.182 18.944 21.999 1.00 84.38 332 ARG A O 1
ATOM 2603 N N . ARG A 1 333 ? -7.309 19.123 19.760 1.00 85.38 333 ARG A N 1
ATOM 2604 C CA . ARG A 1 333 ? -6.635 17.874 19.362 1.00 85.38 333 ARG A CA 1
ATOM 2605 C C . ARG A 1 333 ? -5.579 18.104 18.279 1.00 85.38 333 ARG A C 1
ATOM 2607 O O . ARG A 1 333 ? -5.234 17.200 17.528 1.00 85.38 333 ARG A O 1
ATOM 2614 N N . ASP A 1 334 ? -5.067 19.318 18.158 1.00 80.31 334 ASP A N 1
ATOM 2615 C CA . ASP A 1 334 ? -4.116 1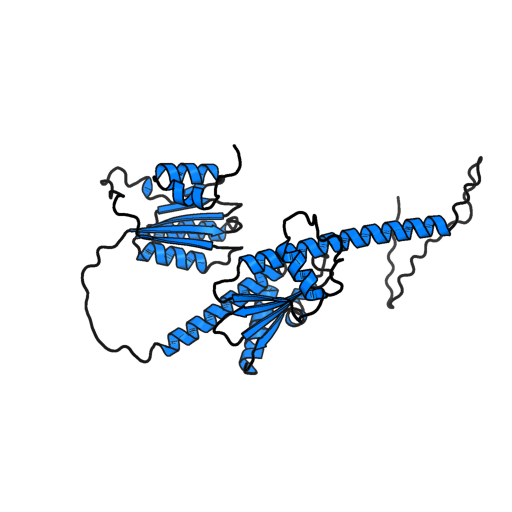9.683 17.114 1.00 80.31 334 ASP A CA 1
ATOM 2616 C C . ASP A 1 334 ? -2.750 19.003 17.255 1.00 80.31 334 ASP A C 1
ATOM 2618 O O . ASP A 1 334 ? -2.116 18.726 16.236 1.00 80.31 334 ASP A O 1
ATOM 2622 N N . ASN A 1 335 ? -2.352 18.614 18.471 1.00 79.44 335 ASN A N 1
ATOM 2623 C CA . ASN A 1 335 ? -1.115 17.860 18.715 1.00 79.44 335 ASN A CA 1
ATOM 2624 C C . ASN A 1 335 ? -1.039 16.567 17.885 1.00 79.44 335 ASN A C 1
ATOM 2626 O O . ASN A 1 335 ? -0.001 16.283 17.297 1.00 79.44 335 ASN A O 1
ATOM 2630 N N . TYR A 1 336 ? -2.158 15.850 17.722 1.00 81.12 336 TYR A N 1
ATOM 2631 C CA . TYR A 1 336 ? -2.224 14.607 16.941 1.00 81.12 336 TYR A CA 1
ATOM 2632 C C . TYR A 1 336 ? -1.891 14.781 15.456 1.00 81.12 336 TYR A C 1
ATOM 2634 O O . TYR A 1 336 ? -1.555 13.819 14.768 1.00 81.12 336 TYR A O 1
ATOM 2642 N N . VAL A 1 337 ? -2.026 16.001 14.939 1.00 74.44 337 VAL A N 1
ATOM 2643 C CA . VAL A 1 337 ? -1.806 16.323 13.528 1.00 74.44 337 VAL A CA 1
ATOM 2644 C C . VAL A 1 337 ? -0.445 16.999 13.345 1.00 74.44 337 VAL A C 1
ATOM 2646 O O . VAL A 1 337 ? 0.289 16.654 12.419 1.00 74.44 337 VAL A O 1
ATOM 2649 N N . VAL A 1 338 ? -0.056 17.875 14.276 1.00 69.25 338 VAL A N 1
ATOM 2650 C CA . VAL A 1 338 ? 1.239 18.576 14.264 1.00 69.25 338 VAL A CA 1
ATOM 2651 C C . VAL A 1 338 ? 2.412 17.621 14.512 1.00 69.25 338 VAL A C 1
ATOM 2653 O O . VAL A 1 338 ? 3.388 17.664 13.766 1.00 69.25 338 VAL A O 1
ATOM 2656 N N . GLU A 1 339 ? 2.312 16.711 15.486 1.00 61.16 339 GLU A N 1
ATOM 2657 C CA . GLU A 1 339 ? 3.362 15.711 15.762 1.00 61.16 339 GLU A CA 1
ATOM 2658 C C . GLU A 1 339 ? 3.565 14.737 14.593 1.00 61.16 339 GLU A C 1
ATOM 2660 O O . GLU A 1 339 ? 4.649 14.191 14.401 1.00 61.16 339 GLU A O 1
ATOM 2665 N N . MET A 1 340 ? 2.537 14.569 13.759 1.00 62.75 340 MET A N 1
ATOM 2666 C CA . MET A 1 340 ? 2.561 13.699 12.583 1.00 62.75 340 MET A CA 1
ATOM 2667 C C . MET A 1 340 ? 3.064 14.414 11.316 1.00 62.75 340 MET A C 1
ATOM 2669 O O . MET A 1 340 ? 3.006 13.837 10.228 1.00 62.75 340 MET A O 1
ATOM 2673 N N . GLY A 1 341 ? 3.534 15.665 11.429 1.00 60.25 341 GLY A N 1
ATOM 2674 C CA . GLY A 1 341 ? 4.032 16.470 10.307 1.00 60.25 341 GLY A CA 1
ATOM 2675 C C . GLY A 1 341 ? 2.942 16.940 9.336 1.00 60.25 341 GLY A C 1
ATOM 2676 O O . GLY A 1 341 ? 3.240 17.447 8.252 1.00 60.25 341 GLY A O 1
ATOM 2677 N N . ILE A 1 342 ? 1.667 16.782 9.698 1.00 59.88 342 ILE A N 1
ATOM 2678 C CA . ILE A 1 342 ? 0.531 17.189 8.876 1.00 59.88 342 ILE A CA 1
ATOM 2679 C C . ILE A 1 342 ? 0.305 18.689 9.120 1.00 59.88 342 ILE A C 1
ATOM 2681 O O . ILE A 1 342 ? -0.226 19.100 10.146 1.00 59.88 342 ILE A O 1
ATOM 2685 N N . GLY A 1 343 ? 0.729 19.528 8.171 1.00 51.50 343 GLY A N 1
ATOM 2686 C CA . GLY A 1 343 ? 0.582 20.989 8.258 1.00 51.50 343 GLY A CA 1
ATOM 2687 C C . GLY A 1 343 ? 1.876 21.778 8.485 1.00 51.50 343 GLY A C 1
ATOM 2688 O O . GLY A 1 343 ? 1.803 22.996 8.599 1.00 51.50 343 GLY A O 1
ATOM 2689 N N . SER A 1 344 ? 3.048 21.134 8.477 1.00 49.41 344 SER A N 1
ATOM 2690 C CA . SER A 1 344 ? 4.354 21.812 8.614 1.00 49.41 344 SER A CA 1
ATOM 2691 C C . SER A 1 344 ? 4.901 22.419 7.310 1.00 49.41 344 SER A C 1
ATOM 2693 O O . SER A 1 344 ? 6.063 22.812 7.250 1.00 49.41 344 SER A O 1
ATOM 2695 N N . ALA A 1 345 ? 4.093 22.515 6.251 1.00 38.00 345 ALA A N 1
ATOM 2696 C CA . ALA A 1 345 ? 4.489 23.194 5.022 1.00 38.00 345 ALA A CA 1
ATOM 2697 C C . ALA A 1 345 ? 4.116 24.684 5.095 1.00 38.00 345 ALA A C 1
ATOM 2699 O O . ALA A 1 345 ? 2.979 25.056 4.808 1.00 38.00 345 ALA A O 1
ATOM 2700 N N . GLY A 1 346 ? 5.098 25.516 5.454 1.00 38.66 346 GLY A N 1
ATOM 2701 C CA . GLY A 1 346 ? 5.085 26.961 5.209 1.00 38.66 346 GLY A CA 1
ATOM 2702 C C . GLY A 1 346 ? 4.960 27.839 6.453 1.00 38.66 346 GLY A C 1
ATOM 2703 O O . GLY A 1 346 ? 3.869 28.299 6.786 1.00 38.66 346 GLY A O 1
ATOM 2704 N N . THR A 1 347 ? 6.102 28.141 7.069 1.00 30.98 347 THR A N 1
ATOM 2705 C CA . THR A 1 347 ? 6.388 29.501 7.559 1.00 30.98 347 THR A CA 1
ATOM 2706 C C . THR A 1 347 ? 7.379 30.153 6.624 1.00 30.98 347 THR A C 1
ATOM 2708 O O . THR A 1 347 ? 8.341 29.435 6.262 1.00 30.98 347 THR A O 1
#

Radius of gyration: 28.18 Å; Cα contacts (8 Å, |Δi|>4): 388; chains: 1; bounding box: 61×58×90 Å

pLDDT: mean 73.54, std 20.89, range [22.91, 97.81]

InterPro domains:
  IPR010541 Small nuclear ribonucleoprotein Prp3, C-terminal domain [PF06544] (230-289)
  IPR016135 Ubiquitin-conjugating enzyme/RWD-like [G3DSA:3.10.110.10] (53-198)
  IPR017359 Phomoidride biosynthesis cluster protein F-like [PTHR15955] (55-299)
  IPR059181 RWDD2A/B, C-terminal domain [cd24163] (225-343)

Mean predicted aligned error: 18.44 Å

Organism: NCBI:txid2447956

Foldseek 3Di:
DDDDDDDDDDDPDPDPDDDDDPDDDDPDDDPPPDPVVVVVVVVVVVVVVVVVLLVVQLLLVLVLVLLQCLQDDVQKDKAWPDDDLLSVLNVVSSVCPPHDPPPSVPSDHRPAFTWMKIDGHPDQKIKIFTHDSNHPPPCPLVVCLVCVCVGIQIDGPDQDPVNRVVLVVQLNVLSNVCSVPPRSVNSSVLSSVVVVVVVVVVVVVVVVVPDDDDDDDDDDDPQFKKKWKKKAQFAADPVLVVVLQVLLVVLLWFWEWEGGGITMTMIMDGLVSNVVSVVVNVPDDTRSMDTLDIGTDPPPPPPDPPPVVPVRRDYYYHHDLVVVLVVCVVVVRNCSCVVVVRPVPDD

Solvent-accessible surface area (backbone atoms only — not comparable to full-atom values): 20593 Å² total; per-residue (Å²): 138,85,82,85,82,88,7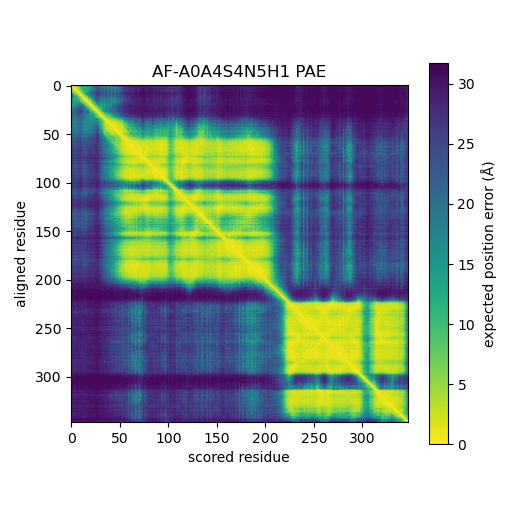7,90,76,95,66,102,66,92,76,85,80,78,88,71,81,86,77,84,90,63,93,84,71,90,77,80,76,53,69,65,60,56,48,51,50,51,53,49,51,51,48,53,52,51,52,48,54,48,54,52,18,48,51,55,52,42,52,34,52,46,53,39,63,70,51,55,53,94,57,41,48,77,46,56,53,68,90,44,75,50,36,51,46,50,50,54,52,47,73,46,56,94,53,81,70,85,78,56,84,80,74,63,79,62,91,64,53,56,29,36,34,42,37,42,68,95,49,70,47,33,42,34,41,50,46,60,71,64,37,88,43,92,63,47,53,58,56,37,44,76,46,34,68,80,30,48,39,83,45,46,90,78,62,49,71,67,55,50,56,51,51,53,47,51,48,45,56,42,30,59,73,28,56,86,46,97,50,37,69,34,52,30,49,53,52,52,53,50,54,50,51,52,55,48,53,53,55,53,59,66,66,63,69,82,75,83,84,90,82,89,78,87,76,91,72,80,80,48,46,21,34,36,38,34,38,25,55,51,40,68,57,68,64,59,54,50,48,54,58,49,48,27,64,75,49,63,28,19,36,36,34,31,35,38,78,58,11,37,39,39,40,35,27,46,40,73,39,43,54,49,53,52,50,58,54,66,72,46,91,69,57,52,67,40,79,74,48,75,46,75,54,72,91,79,70,72,85,60,60,96,80,67,52,70,75,65,55,49,68,43,78,37,76,49,66,68,54,53,49,52,50,28,46,75,70,75,46,36,64,76,36,55,80,69,58,55,77,74,82,80,132